Protein AF-A0A9E3EUB8-F1 (afdb_monomer)

Solvent-accessible surface area (backbone atoms only — not comparable to full-atom values): 15832 Å² total; per-residue (Å²): 117,53,32,30,42,31,35,37,37,32,53,72,58,95,61,56,31,70,63,42,50,52,46,50,53,59,29,35,39,35,36,17,42,40,43,95,92,35,71,81,76,40,46,79,25,32,57,18,35,43,70,40,72,73,38,60,94,38,67,87,52,45,65,48,52,72,89,73,24,20,27,41,60,36,67,48,76,46,76,60,82,99,40,73,44,45,43,69,39,52,36,30,37,33,46,22,61,41,50,82,64,88,91,63,81,33,64,97,37,77,72,31,36,35,31,39,33,48,33,27,42,74,87,36,63,42,77,49,59,50,70,40,73,53,28,54,54,51,73,40,89,67,80,83,72,45,44,51,65,60,67,71,70,48,75,69,34,46,77,46,72,40,60,58,64,71,55,60,68,53,88,80,60,36,50,67,61,74,46,76,84,72,55,80,52,62,65,69,50,46,52,53,22,51,29,44,50,33,55,72,40,96,82,54,43,46,68,94,76,43,74,86,70,48,75,66,55,21,37,51,52,25,33,60,30,56,62,29,50,80,66,58,57,76,76,74,68,88,57,60,66,64,50,41,72,35,80,72,60,24,70,40,70,68,35,41,51,49,40,53,49,44,53,50,48,45,50,51,56,51,52,52,43,51,52,52,10,57,56,46,18,63,60,65,65,105

Radius of gyration: 21.96 Å; Cα contacts (8 Å, |Δi|>4): 527; chains: 1; bounding box: 56×35×60 Å

Foldseek 3Di:
DWKKAKEKEAAPDDDFQVQLVLLQAQKKKWKFFADPVRNDPGHTFWMAHAEFDPPQVDVVDQFDDPVVHFKYFDWDWDDDDPDIGIGTDRMIIGITRGDQDPPGAAPPGNSFGQIFMFMAGPNFTPQDRDTQHRQDIDDDDDDDDRGNVVSVPDDHSYYDHTYGSVLRPDLLQQAFRQHPVLDATDPVSVQSSLLSVQCVDPPRDRPVPDDQDDLVRLLVSLLSHLPRCSRPPQDDQPDDPCQCPPPPSVVDPVSVVSNVVNVVSRVVSVVVSNVRSVSSSVNSND

pLDDT: mean 84.01, std 11.77, range [49.72, 98.44]

Secondary structure (DSSP, 8-state):
--EEEEEEEEESS---HHHHHHHHTTEEEEEEEEETTEEEEEEEEEEEESBPP--TT-TT--B--TTT--EEEEEEEEEETTEEEEEEEEEEEEEEEE-PPTT---SS-TT-EEEEEEEEETTEE-S--EEEEEE--EE-SSSPPSBHHHHHHSPPSEEEEEPPTTTT--TTS------TT-PPPPHHHHHHHHHHHHTTSTT---GGGSPPPPHHHHHHHHHHHHT-TTTSPPPPPSS-HHHHHSTTGGGSHHHHHHHHHHHHHHHHHHHHHHHHHHHHHHHHT-

Sequence (286 aa):
MPSLIILRLHPVKPVDAATFTSYLTGLSIEAFDLTLADSVSGVSIGTASGIANPHLGSPANNSVTIGSTSILQHYQNLVVGPSTKRFLQSAATAVIVANAPAGHPEYPSASSFDVRLRITRGGTTLVHDELEFNASVVNVAGPLSTDQRVYFAMPASAYVALPSAAVGLDPSLAHVDLPANGVAPPFADMVKAIDLVLAKDPGGTQLKSHPPLTAAESRQIAAEIVWNRALYPPPTPPRSLDEMYTTPASDADDVKRDRMQFEGELAGYQAVHTAEALRLAGFVYA

Structure (mmCIF, N/CA/C/O backbone):
data_AF-A0A9E3EUB8-F1
#
_entry.id   AF-A0A9E3EUB8-F1
#
loop_
_atom_site.group_PDB
_atom_site.id
_atom_site.type_symbol
_atom_site.label_atom_id
_atom_site.label_alt_id
_atom_site.label_comp_id
_atom_site.label_asym_id
_atom_site.label_entity_id
_atom_site.label_seq_id
_atom_site.pdbx_PDB_ins_code
_atom_site.Cartn_x
_atom_site.Cartn_y
_atom_site.Cartn_z
_atom_site.occupancy
_atom_site.B_iso_or_equiv
_atom_site.auth_seq_id
_atom_site.auth_comp_id
_atom_site.auth_asym_id
_atom_site.auth_atom_id
_atom_site.pdbx_PDB_model_num
ATOM 1 N N . MET A 1 1 ? -9.461 6.596 -25.895 1.00 66.69 1 MET A N 1
ATOM 2 C CA . MET A 1 1 ? -8.057 6.550 -25.430 1.00 66.69 1 MET A CA 1
ATOM 3 C C . MET A 1 1 ? -8.086 5.949 -24.041 1.00 66.69 1 MET A C 1
ATOM 5 O O . MET A 1 1 ? -8.952 6.378 -23.289 1.00 66.69 1 MET A O 1
ATOM 9 N N . PRO A 1 2 ? -7.266 4.938 -23.721 1.00 79.88 2 PRO A N 1
ATOM 10 C CA . PRO A 1 2 ? -7.240 4.389 -22.372 1.00 79.88 2 PRO A CA 1
ATOM 11 C C . PRO A 1 2 ? -6.648 5.407 -21.389 1.00 79.88 2 PRO A C 1
ATOM 13 O O . PRO A 1 2 ? -5.636 6.051 -21.689 1.00 79.88 2 PRO A O 1
ATOM 16 N N . SER A 1 3 ? -7.277 5.519 -20.223 1.00 87.62 3 SER A N 1
ATOM 17 C CA . SER A 1 3 ? -6.747 6.240 -19.067 1.00 87.62 3 SER A CA 1
ATOM 18 C C . SER A 1 3 ? -6.075 5.232 -18.143 1.00 87.62 3 SER A C 1
ATOM 20 O O . SER A 1 3 ? -6.621 4.160 -17.887 1.00 87.62 3 SER A O 1
ATOM 22 N N . LEU A 1 4 ? -4.865 5.536 -17.686 1.00 90.38 4 LEU A N 1
ATOM 23 C CA . LEU A 1 4 ? -4.105 4.661 -16.801 1.00 90.38 4 LEU A CA 1
ATOM 24 C C . LEU A 1 4 ? -4.015 5.262 -15.405 1.00 90.38 4 LEU A C 1
ATOM 26 O O . LEU A 1 4 ? -3.605 6.414 -15.256 1.00 90.38 4 LEU A O 1
ATOM 30 N N . ILE A 1 5 ? -4.315 4.444 -14.401 1.00 90.12 5 ILE A N 1
ATOM 31 C CA . ILE A 1 5 ? -3.950 4.703 -13.010 1.00 90.12 5 ILE A CA 1
ATOM 32 C C . ILE A 1 5 ? -2.644 3.946 -12.751 1.00 90.12 5 ILE A C 1
ATOM 34 O O . ILE A 1 5 ? -2.570 2.722 -12.914 1.00 90.12 5 ILE A O 1
ATOM 38 N N . ILE A 1 6 ? -1.593 4.690 -12.405 1.00 92.00 6 ILE A N 1
ATOM 39 C CA . ILE A 1 6 ? -0.237 4.175 -12.205 1.00 92.00 6 ILE A CA 1
ATOM 40 C C . ILE A 1 6 ? 0.058 4.145 -10.710 1.00 92.00 6 ILE A C 1
ATOM 42 O O . ILE A 1 6 ? 0.369 5.172 -10.111 1.00 92.00 6 ILE A O 1
ATOM 46 N N . LEU A 1 7 ? -0.002 2.963 -10.104 1.00 92.69 7 LEU A N 1
ATOM 47 C CA . LEU A 1 7 ? 0.282 2.800 -8.679 1.00 92.69 7 LEU A CA 1
ATOM 48 C C . LEU A 1 7 ? 1.749 2.431 -8.474 1.00 92.69 7 LEU A C 1
ATOM 50 O O . LEU A 1 7 ? 2.254 1.492 -9.103 1.00 92.69 7 LEU A O 1
ATOM 54 N N . ARG A 1 8 ? 2.445 3.148 -7.590 1.00 94.31 8 ARG A N 1
ATOM 55 C CA . ARG A 1 8 ? 3.802 2.799 -7.153 1.00 94.31 8 ARG A CA 1
ATOM 56 C C . ARG A 1 8 ? 3.715 1.945 -5.902 1.00 94.31 8 ARG A C 1
ATOM 58 O O . ARG A 1 8 ? 3.341 2.430 -4.846 1.00 94.31 8 ARG A O 1
ATOM 65 N N . LEU A 1 9 ? 4.068 0.674 -6.037 1.00 94.31 9 LEU A N 1
ATOM 66 C CA . LEU A 1 9 ? 4.028 -0.282 -4.938 1.00 94.31 9 LEU A CA 1
ATOM 67 C C . LEU A 1 9 ? 5.398 -0.342 -4.270 1.00 94.31 9 LEU A C 1
ATOM 69 O O . LEU A 1 9 ? 6.412 -0.515 -4.955 1.00 94.31 9 LEU A O 1
ATOM 73 N N . HIS A 1 10 ? 5.427 -0.282 -2.948 1.00 91.94 10 HIS A N 1
ATOM 74 C CA . HIS A 1 10 ? 6.640 -0.470 -2.157 1.00 91.94 10 HIS A CA 1
ATOM 75 C C . HIS A 1 10 ? 6.325 -1.287 -0.903 1.00 91.94 10 HIS A C 1
ATOM 77 O O . HIS A 1 10 ? 5.175 -1.335 -0.475 1.00 91.94 10 HIS A O 1
ATOM 83 N N . PRO A 1 11 ? 7.299 -1.975 -0.295 1.00 87.06 11 PRO A N 1
ATOM 84 C CA . PRO A 1 11 ? 7.058 -2.625 0.982 1.00 87.06 11 PRO A CA 1
ATOM 85 C C . PRO A 1 11 ? 6.917 -1.568 2.091 1.00 87.06 11 PRO A C 1
ATOM 87 O O . PRO A 1 11 ? 7.539 -0.507 2.025 1.00 87.06 11 PRO A O 1
ATOM 90 N N . VAL A 1 12 ? 6.145 -1.873 3.139 1.00 76.56 12 VAL A N 1
ATOM 91 C CA . VAL A 1 12 ? 6.046 -1.021 4.349 1.00 76.56 12 VAL A CA 1
ATOM 92 C C . VAL A 1 12 ? 7.415 -0.836 5.022 1.00 76.56 12 VAL A C 1
ATOM 94 O O . VAL A 1 12 ? 7.677 0.183 5.652 1.00 76.56 12 VAL A O 1
ATOM 97 N N . LYS A 1 13 ? 8.313 -1.817 4.871 1.00 73.81 13 LYS A N 1
ATOM 98 C CA . LYS A 1 13 ? 9.700 -1.756 5.344 1.00 73.81 13 LYS A CA 1
ATOM 99 C C . LYS A 1 13 ? 10.674 -2.214 4.265 1.00 73.81 13 LYS A C 1
ATOM 101 O O . LYS A 1 13 ? 10.313 -3.099 3.490 1.00 73.81 13 LYS A O 1
ATOM 106 N N . PRO A 1 14 ? 11.913 -1.692 4.236 1.00 83.38 14 PRO A N 1
ATOM 107 C CA . PRO A 1 14 ? 12.935 -2.183 3.322 1.00 83.38 14 PRO A CA 1
ATOM 108 C C . PRO A 1 14 ? 13.107 -3.702 3.433 1.00 83.38 14 PRO A C 1
ATOM 110 O O . PRO A 1 14 ? 13.292 -4.245 4.520 1.00 83.38 14 PRO A O 1
ATOM 113 N N . VAL A 1 15 ? 13.051 -4.379 2.291 1.00 86.12 15 VAL A N 1
ATOM 114 C CA . VAL A 1 15 ? 13.321 -5.815 2.142 1.00 86.12 15 VAL A CA 1
ATOM 115 C C . VAL A 1 15 ? 14.153 -6.031 0.888 1.00 86.12 15 VAL A C 1
ATOM 117 O O . VAL A 1 15 ? 14.238 -5.140 0.039 1.00 86.12 15 VAL A O 1
ATOM 120 N N . ASP A 1 16 ? 14.757 -7.205 0.734 1.00 94.00 16 ASP A N 1
ATOM 121 C CA . ASP A 1 16 ? 15.381 -7.578 -0.532 1.00 94.00 16 ASP A CA 1
ATOM 122 C C . ASP A 1 16 ? 14.330 -7.821 -1.634 1.00 94.00 16 ASP A C 1
ATOM 124 O O . ASP A 1 16 ? 13.141 -8.043 -1.379 1.00 94.00 16 ASP A O 1
ATOM 128 N N . ALA A 1 17 ? 14.778 -7.785 -2.888 1.00 95.88 17 ALA A N 1
ATOM 129 C CA . ALA A 1 17 ? 13.878 -7.844 -4.033 1.00 95.88 17 ALA A CA 1
ATOM 130 C C . ALA A 1 17 ? 13.179 -9.205 -4.203 1.00 95.88 17 ALA A C 1
ATOM 132 O O . ALA A 1 17 ? 12.067 -9.254 -4.737 1.00 95.88 17 ALA A O 1
ATOM 133 N N . ALA A 1 18 ? 13.791 -10.307 -3.756 1.00 94.62 18 ALA A N 1
ATOM 134 C CA . ALA A 1 18 ? 13.171 -11.629 -3.823 1.00 94.62 18 ALA A CA 1
ATOM 135 C C . ALA A 1 18 ? 12.038 -11.735 -2.794 1.00 94.62 18 ALA A C 1
ATOM 137 O O . ALA A 1 18 ? 10.930 -12.152 -3.136 1.00 94.62 18 ALA A O 1
ATOM 138 N N . THR A 1 19 ? 12.270 -11.244 -1.576 1.00 92.25 19 THR A N 1
ATOM 139 C CA . THR A 1 19 ? 11.231 -11.095 -0.555 1.00 92.25 19 THR A CA 1
ATOM 140 C C . THR A 1 19 ? 10.092 -10.215 -1.065 1.00 92.25 19 THR A C 1
ATOM 142 O O . THR A 1 19 ? 8.934 -10.623 -0.986 1.00 92.25 19 THR A O 1
ATOM 145 N N . PHE A 1 20 ? 10.378 -9.067 -1.690 1.00 94.94 20 PHE A N 1
ATOM 146 C CA . PHE A 1 20 ? 9.321 -8.224 -2.259 1.00 94.94 20 PHE A CA 1
ATOM 147 C C . PHE A 1 20 ? 8.540 -8.910 -3.392 1.00 94.94 20 PHE A C 1
ATOM 149 O O . PHE A 1 20 ? 7.326 -8.747 -3.487 1.00 94.94 20 PHE A O 1
ATOM 156 N N . THR A 1 21 ? 9.188 -9.756 -4.200 1.00 95.69 21 THR A N 1
ATOM 157 C CA . THR A 1 21 ? 8.500 -10.564 -5.229 1.00 95.69 21 THR A CA 1
ATOM 158 C C . THR A 1 21 ? 7.386 -11.420 -4.607 1.00 95.69 21 THR A C 1
ATOM 160 O O . THR A 1 21 ? 6.298 -11.549 -5.175 1.00 95.69 21 THR A O 1
ATOM 163 N N . SER A 1 22 ? 7.609 -11.958 -3.400 1.00 91.19 22 SER A N 1
ATOM 164 C CA . SER A 1 22 ? 6.581 -12.720 -2.676 1.00 91.19 22 SER A CA 1
ATOM 165 C C . SER A 1 22 ? 5.376 -11.862 -2.269 1.00 91.19 22 SER A C 1
ATOM 167 O O . SER A 1 22 ? 4.260 -12.370 -2.210 1.00 91.19 22 SER A O 1
ATOM 169 N N . TYR A 1 23 ? 5.556 -10.552 -2.064 1.00 89.62 23 TYR A N 1
ATOM 170 C CA . TYR A 1 23 ? 4.469 -9.635 -1.694 1.00 89.62 23 TYR A CA 1
ATOM 171 C C . TYR A 1 23 ? 3.555 -9.349 -2.887 1.00 89.62 23 TYR A C 1
ATOM 173 O O . TYR A 1 23 ? 2.361 -9.104 -2.706 1.00 89.62 23 TYR A O 1
ATOM 181 N N . LEU A 1 24 ? 4.120 -9.389 -4.097 1.00 93.75 24 LEU A N 1
ATOM 182 C CA . LEU A 1 24 ? 3.410 -9.201 -5.361 1.00 93.75 24 LEU A CA 1
ATOM 183 C C . LEU A 1 24 ? 2.716 -10.487 -5.836 1.00 93.75 24 LEU A C 1
ATOM 185 O O . LEU A 1 24 ? 1.841 -10.445 -6.701 1.00 93.75 24 LEU A O 1
ATOM 189 N N . THR A 1 25 ? 3.119 -11.649 -5.316 1.00 91.81 25 THR A N 1
ATOM 190 C CA . THR A 1 25 ? 2.616 -12.943 -5.790 1.00 91.81 25 THR A CA 1
ATOM 191 C C . THR A 1 25 ? 1.163 -13.126 -5.374 1.00 91.81 25 THR A C 1
ATOM 193 O O . THR A 1 25 ? 0.827 -13.056 -4.195 1.00 91.81 25 THR A O 1
ATOM 196 N N . GLY A 1 26 ? 0.290 -13.346 -6.360 1.00 89.31 26 GLY A N 1
ATOM 197 C CA . GLY A 1 26 ? -1.154 -13.447 -6.137 1.00 89.31 26 GLY A CA 1
ATOM 198 C C . GLY A 1 26 ? -1.824 -12.123 -5.761 1.00 89.31 26 GLY A C 1
ATOM 199 O O . GLY A 1 26 ? -2.979 -12.157 -5.343 1.00 89.31 26 GLY A O 1
ATOM 200 N N . LEU A 1 27 ? -1.115 -10.992 -5.882 1.00 91.81 27 LEU A N 1
ATOM 201 C CA . LEU A 1 27 ? -1.653 -9.656 -5.647 1.00 91.81 27 LEU A CA 1
ATOM 202 C C . LEU A 1 27 ? -2.638 -9.274 -6.764 1.00 91.81 27 LEU A C 1
ATOM 204 O O . LEU A 1 27 ? -2.355 -9.467 -7.952 1.00 91.81 27 LEU A O 1
ATOM 208 N N . SER A 1 28 ? -3.770 -8.703 -6.372 1.00 92.50 28 SER A N 1
ATOM 209 C CA . SER A 1 28 ? -4.752 -8.077 -7.251 1.00 92.50 28 SER A CA 1
ATOM 210 C C . SER A 1 28 ? -5.205 -6.763 -6.628 1.00 92.50 28 SER A C 1
ATOM 212 O O . SER A 1 28 ? -5.557 -6.730 -5.450 1.00 92.50 28 SER A O 1
ATOM 214 N N . ILE A 1 29 ? -5.182 -5.694 -7.417 1.00 92.12 29 ILE A N 1
ATOM 215 C CA . ILE A 1 29 ? -5.569 -4.347 -7.001 1.00 92.12 29 ILE A CA 1
ATOM 216 C C . ILE A 1 29 ? -6.707 -3.896 -7.901 1.00 92.12 29 ILE A C 1
ATOM 218 O O . ILE A 1 29 ? -6.517 -3.731 -9.105 1.00 92.12 29 ILE A O 1
ATOM 222 N N . GLU A 1 30 ? -7.886 -3.716 -7.328 1.00 91.31 30 GLU A N 1
ATOM 223 C CA . GLU A 1 30 ? -9.068 -3.229 -8.027 1.00 91.31 30 GLU A CA 1
ATOM 224 C C . GLU A 1 30 ? -9.315 -1.767 -7.658 1.00 91.31 30 GLU A C 1
ATOM 226 O O . GLU A 1 30 ? -9.313 -1.419 -6.480 1.00 91.31 30 GLU A O 1
ATOM 231 N N . ALA A 1 31 ? -9.504 -0.912 -8.660 1.00 88.81 31 ALA A N 1
ATOM 232 C CA . ALA A 1 31 ? -9.845 0.489 -8.469 1.00 88.81 31 ALA A CA 1
ATOM 233 C C . ALA A 1 31 ? -11.350 0.685 -8.651 1.00 88.81 31 ALA A C 1
ATOM 235 O O . ALA A 1 31 ? -11.927 0.216 -9.636 1.00 88.81 31 ALA A O 1
ATOM 236 N N . PHE A 1 32 ? -11.953 1.420 -7.724 1.00 86.19 32 PHE A N 1
ATOM 237 C CA . PHE A 1 32 ? -13.342 1.850 -7.766 1.00 86.19 32 PHE A CA 1
ATOM 238 C C . PHE A 1 32 ? -13.397 3.368 -7.869 1.00 86.19 32 PHE A C 1
ATOM 240 O O . PHE A 1 32 ? -12.722 4.050 -7.103 1.00 86.19 32 PHE A O 1
ATOM 247 N N . ASP A 1 33 ? -14.208 3.867 -8.791 1.00 83.44 33 ASP A N 1
ATOM 248 C CA . ASP A 1 33 ? -14.586 5.272 -8.887 1.00 83.44 33 ASP A CA 1
ATOM 249 C C . ASP A 1 33 ? -15.695 5.573 -7.882 1.00 83.44 33 ASP A C 1
ATOM 251 O O . ASP A 1 33 ? -16.722 4.883 -7.863 1.00 83.44 33 ASP A O 1
ATOM 255 N N . LEU A 1 34 ? -15.474 6.568 -7.031 1.00 77.44 34 LEU A N 1
ATOM 256 C CA . LEU A 1 34 ? -16.448 7.052 -6.064 1.00 77.44 34 LEU A CA 1
ATOM 257 C C . LEU A 1 34 ? -17.111 8.316 -6.598 1.00 77.44 34 LEU A C 1
ATOM 259 O O . LEU A 1 34 ? -16.501 9.122 -7.271 1.00 77.44 34 LEU A O 1
ATOM 263 N N . THR A 1 35 ? -18.373 8.537 -6.252 1.00 75.06 35 THR A N 1
ATOM 264 C CA . THR A 1 35 ? -19.015 9.838 -6.488 1.00 75.06 35 THR A CA 1
ATOM 265 C C . THR A 1 35 ? -19.702 10.295 -5.217 1.00 75.06 35 THR A C 1
ATOM 267 O O . THR A 1 35 ? -19.903 9.513 -4.288 1.00 75.06 35 THR A O 1
ATOM 270 N N . LEU A 1 36 ? -20.167 11.546 -5.173 1.00 70.75 36 LEU A N 1
ATOM 271 C CA . LEU A 1 36 ? -21.009 11.992 -4.059 1.00 70.75 36 LEU A CA 1
ATOM 272 C C . LEU A 1 36 ? -22.258 11.104 -3.879 1.00 70.75 36 LEU A C 1
ATOM 274 O O . LEU A 1 36 ? -22.708 10.900 -2.753 1.00 70.75 36 LEU A O 1
ATOM 278 N N . ALA A 1 37 ? -22.817 10.582 -4.975 1.00 71.75 37 ALA A N 1
ATOM 279 C CA . ALA A 1 37 ? -23.996 9.720 -4.949 1.00 71.75 37 ALA A CA 1
ATOM 280 C C . ALA A 1 37 ? -23.674 8.257 -4.581 1.00 71.75 37 ALA A C 1
ATOM 282 O O . ALA A 1 37 ? -24.559 7.551 -4.103 1.00 71.75 37 ALA A O 1
ATOM 283 N N . ASP A 1 38 ? -22.428 7.817 -4.777 1.00 71.12 38 ASP A N 1
ATOM 284 C CA . ASP A 1 38 ? -21.934 6.480 -4.436 1.00 71.12 38 ASP A CA 1
ATOM 285 C C . ASP A 1 38 ? -20.523 6.565 -3.835 1.00 71.12 38 ASP A C 1
ATOM 287 O O . ASP A 1 38 ? -19.512 6.303 -4.486 1.00 71.12 38 ASP A O 1
ATOM 291 N N . SER A 1 39 ? -20.468 6.986 -2.572 1.00 67.81 39 SER A N 1
ATOM 292 C CA . SER A 1 39 ? -19.227 7.240 -1.828 1.00 67.81 39 SER A CA 1
ATOM 293 C C . SER A 1 39 ? -18.774 6.059 -0.962 1.00 67.81 39 SER A C 1
ATOM 295 O O . SER A 1 39 ? -17.776 6.151 -0.241 1.00 67.81 39 SER A O 1
ATOM 297 N N . VAL A 1 40 ? -19.520 4.948 -0.999 1.00 65.81 40 VAL A N 1
ATOM 298 C CA . VAL A 1 40 ? -19.288 3.769 -0.148 1.00 65.81 40 VAL A CA 1
ATOM 299 C C . VAL A 1 40 ? -18.848 2.565 -0.970 1.00 65.81 40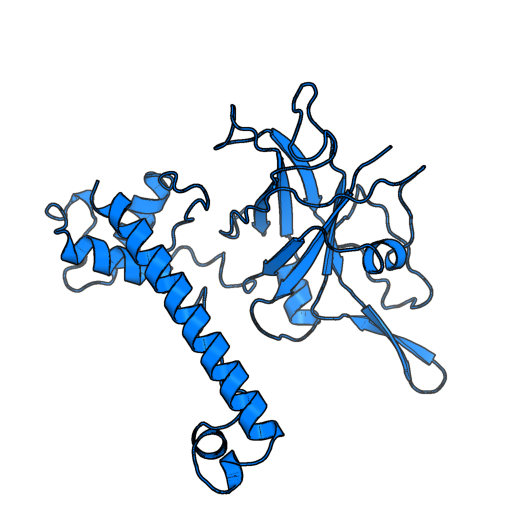 VAL A C 1
ATOM 301 O O . VAL A 1 40 ? -17.880 1.895 -0.609 1.00 65.81 40 VAL A O 1
ATOM 304 N N . SER A 1 41 ? -19.551 2.265 -2.064 1.00 72.56 41 SER A N 1
ATOM 305 C CA . SER A 1 41 ? -19.232 1.102 -2.895 1.00 72.56 41 SER A CA 1
ATOM 306 C C . SER A 1 41 ? -18.360 1.514 -4.070 1.00 72.56 41 SER A C 1
ATOM 308 O O . SER A 1 41 ? -17.296 0.923 -4.283 1.00 72.56 41 SER A O 1
ATOM 310 N N . GLY A 1 42 ? -18.792 2.550 -4.781 1.00 77.81 42 GLY A N 1
ATOM 311 C CA . GLY A 1 42 ? -18.200 2.958 -6.040 1.00 77.81 42 GLY A CA 1
ATOM 312 C C . GLY A 1 42 ? -18.411 1.939 -7.153 1.00 77.81 42 GLY A C 1
ATOM 313 O O . GLY A 1 42 ? -18.906 0.823 -6.958 1.00 77.81 42 GLY A O 1
ATOM 314 N N . VAL A 1 43 ? -17.961 2.315 -8.344 1.00 84.31 43 VAL A N 1
ATOM 315 C CA . VAL A 1 43 ? -18.024 1.480 -9.544 1.00 84.31 43 VAL A CA 1
ATOM 316 C C . VAL A 1 43 ? -16.622 1.016 -9.904 1.00 84.31 43 VAL A C 1
ATOM 318 O O . VAL A 1 43 ? -15.713 1.828 -10.018 1.00 84.31 43 VAL A O 1
ATOM 321 N N . SER A 1 44 ? -16.433 -0.291 -10.099 1.00 88.94 44 SER A N 1
ATOM 322 C CA . SER A 1 44 ? -15.140 -0.831 -10.535 1.00 88.94 44 SER A CA 1
ATOM 323 C C . SER A 1 44 ? -14.765 -0.254 -11.899 1.00 88.94 44 SER A C 1
ATOM 325 O O . SER A 1 44 ? -15.519 -0.381 -12.867 1.00 88.94 44 SER A O 1
ATOM 327 N N . ILE A 1 45 ? -13.601 0.385 -11.969 1.00 88.69 45 ILE A N 1
ATOM 328 C CA . ILE A 1 45 ? -13.082 1.020 -13.186 1.00 88.69 45 ILE A CA 1
ATOM 329 C C . ILE A 1 45 ? -11.910 0.257 -13.785 1.00 88.69 45 ILE A C 1
ATOM 331 O O . ILE A 1 45 ? -11.573 0.466 -14.949 1.00 88.69 45 ILE A O 1
ATOM 335 N N . GLY A 1 46 ? -11.306 -0.664 -13.040 1.00 91.50 46 GLY A N 1
ATOM 336 C CA . GLY A 1 46 ? -10.270 -1.532 -13.571 1.00 91.50 46 GLY A CA 1
ATOM 337 C C . GLY A 1 46 ? -9.536 -2.310 -12.494 1.00 91.50 46 GLY A C 1
ATOM 338 O O . GLY A 1 46 ? -9.647 -2.045 -11.299 1.00 91.50 46 GLY A O 1
ATOM 339 N N . THR A 1 47 ? -8.734 -3.271 -12.940 1.00 94.62 47 THR A N 1
ATOM 340 C CA . THR A 1 47 ? -7.960 -4.138 -12.054 1.00 94.62 47 THR A CA 1
ATOM 341 C C . THR A 1 47 ? -6.540 -4.293 -12.577 1.00 94.62 47 THR A C 1
ATOM 343 O O . THR A 1 47 ? -6.317 -4.421 -13.784 1.00 94.62 47 THR A O 1
ATOM 346 N N . ALA A 1 48 ? -5.572 -4.315 -11.664 1.00 95.50 48 ALA A N 1
ATOM 347 C CA . ALA A 1 48 ? -4.217 -4.754 -11.930 1.00 95.50 48 ALA A CA 1
ATOM 348 C C . ALA A 1 48 ? -3.929 -6.073 -11.215 1.00 95.50 48 ALA A C 1
ATOM 350 O O . ALA A 1 48 ? -4.112 -6.192 -10.007 1.00 95.50 48 ALA A O 1
ATOM 351 N N . SER A 1 49 ? -3.451 -7.063 -11.961 1.00 95.62 49 SER A N 1
ATOM 352 C CA . SER A 1 49 ? -3.154 -8.393 -11.433 1.00 95.62 49 SER A CA 1
ATOM 353 C C . SER A 1 49 ? -2.080 -9.080 -12.265 1.00 95.62 49 SER A C 1
ATOM 355 O O . SER A 1 49 ? -1.878 -8.746 -13.435 1.00 95.62 49 SER A O 1
ATOM 357 N N . GLY A 1 50 ? -1.430 -10.078 -11.670 1.00 95.25 50 GLY A N 1
ATOM 358 C CA . GLY A 1 50 ? -0.421 -10.890 -12.343 1.00 95.25 50 GLY A CA 1
ATOM 359 C C . GLY A 1 50 ? 0.915 -10.162 -12.493 1.00 95.25 50 GLY A C 1
ATOM 360 O O . GLY A 1 50 ? 0.992 -9.045 -13.011 1.00 95.25 50 GLY A O 1
ATOM 361 N N . ILE A 1 51 ? 1.987 -10.820 -12.052 1.00 96.56 51 ILE A N 1
ATOM 362 C CA . ILE A 1 51 ? 3.342 -10.278 -12.148 1.00 96.56 51 ILE A CA 1
ATOM 363 C C . ILE A 1 51 ? 3.863 -10.475 -13.575 1.00 96.56 51 ILE A C 1
ATOM 365 O O . ILE A 1 51 ? 3.908 -11.597 -14.080 1.00 96.56 51 ILE A O 1
ATOM 369 N N . ALA A 1 52 ? 4.284 -9.390 -14.218 1.00 97.50 52 ALA A N 1
ATOM 370 C CA . ALA A 1 52 ? 4.951 -9.433 -15.510 1.00 97.50 52 ALA A CA 1
ATOM 371 C C . ALA A 1 52 ? 6.332 -10.094 -15.388 1.00 97.50 52 ALA A C 1
ATOM 373 O O . ALA A 1 52 ? 7.054 -9.876 -14.416 1.00 97.50 52 ALA A O 1
ATOM 374 N N . ASN A 1 53 ? 6.738 -10.868 -16.398 1.00 96.88 53 ASN A N 1
ATOM 375 C CA . ASN A 1 53 ? 8.071 -11.467 -16.411 1.00 96.88 53 ASN A CA 1
ATOM 376 C C . ASN A 1 53 ? 9.140 -10.354 -16.469 1.00 96.88 53 ASN A C 1
ATOM 378 O O . ASN A 1 53 ? 9.163 -9.594 -17.439 1.00 96.88 53 ASN A O 1
ATOM 382 N N . PRO A 1 54 ? 10.055 -10.255 -15.490 1.00 95.75 54 PRO A N 1
ATOM 383 C CA . PRO A 1 54 ? 11.108 -9.241 -15.494 1.00 95.75 54 PRO A CA 1
ATOM 384 C C . PRO A 1 54 ? 12.259 -9.570 -16.456 1.00 95.75 54 PRO A C 1
ATOM 386 O O . PRO A 1 54 ? 13.224 -8.815 -16.526 1.00 95.75 54 PRO A O 1
ATOM 389 N N . HIS A 1 55 ? 12.203 -10.693 -17.179 1.00 96.75 55 HIS A N 1
ATOM 390 C CA . HIS A 1 55 ? 13.177 -11.147 -18.180 1.00 96.75 55 HIS A CA 1
ATOM 391 C C . HIS A 1 55 ? 14.628 -11.169 -17.674 1.00 96.75 55 HIS A C 1
ATOM 393 O O . HIS A 1 55 ? 15.542 -10.717 -18.362 1.00 96.75 55 HIS A O 1
ATOM 399 N N . LEU A 1 56 ? 14.872 -11.714 -16.474 1.00 94.81 56 LEU A N 1
ATOM 400 C CA . LEU A 1 56 ? 16.207 -11.708 -15.841 1.00 94.81 56 LEU A CA 1
ATOM 401 C C . LEU A 1 56 ? 17.310 -12.330 -16.714 1.00 94.81 56 LEU A C 1
ATOM 403 O O . LEU A 1 56 ? 18.446 -11.863 -16.692 1.00 94.81 56 LEU A O 1
ATOM 407 N N . GLY A 1 57 ? 16.969 -13.350 -17.510 1.00 93.12 57 GLY A N 1
ATOM 408 C CA . GLY A 1 57 ? 17.892 -14.009 -18.441 1.00 93.12 57 GLY A CA 1
ATOM 409 C C . GLY A 1 57 ? 18.155 -13.240 -19.742 1.00 93.12 57 GLY A C 1
ATOM 410 O O . GLY A 1 57 ? 19.048 -13.614 -20.495 1.00 93.12 57 GLY A O 1
ATOM 411 N N . SER A 1 58 ? 17.404 -12.171 -20.022 1.00 95.00 58 SER A N 1
ATOM 412 C CA . SER A 1 58 ? 17.584 -11.333 -21.210 1.00 95.00 58 SER A CA 1
ATOM 413 C C . SER A 1 58 ? 17.421 -9.852 -20.851 1.00 95.00 58 SER A C 1
ATOM 415 O O . SER A 1 58 ? 16.361 -9.269 -21.075 1.00 95.00 58 SER A O 1
ATOM 417 N N . PRO A 1 59 ? 18.471 -9.195 -20.320 1.00 93.25 59 PRO A N 1
ATOM 418 C CA . PRO A 1 59 ? 18.404 -7.796 -19.882 1.00 93.25 59 PRO A CA 1
ATOM 419 C C . PRO A 1 59 ? 18.095 -6.766 -20.982 1.00 93.25 59 PRO A C 1
ATOM 421 O O . PRO A 1 59 ? 17.863 -5.598 -20.663 1.00 93.25 59 PRO A O 1
ATOM 424 N N . ALA A 1 60 ? 18.093 -7.169 -22.256 1.00 93.19 60 ALA A N 1
ATOM 425 C CA . ALA A 1 60 ? 17.631 -6.355 -23.381 1.00 93.19 60 ALA A CA 1
ATOM 426 C C . ALA A 1 60 ? 16.112 -6.473 -23.623 1.00 93.19 60 ALA A C 1
ATOM 428 O O . ALA A 1 60 ? 15.515 -5.577 -24.216 1.00 93.19 60 ALA A O 1
ATOM 429 N N . ASN A 1 61 ? 15.476 -7.548 -23.151 1.00 97.06 61 ASN A N 1
ATOM 430 C CA . ASN A 1 61 ? 14.047 -7.777 -23.297 1.00 97.06 61 ASN A CA 1
ATOM 431 C C . ASN A 1 61 ? 13.272 -7.038 -22.195 1.00 97.06 61 ASN A C 1
ATOM 433 O O . ASN A 1 61 ? 13.441 -7.299 -21.006 1.00 97.06 61 ASN A O 1
ATOM 437 N N . ASN A 1 62 ? 12.410 -6.107 -22.593 1.00 97.12 62 ASN A N 1
ATOM 438 C CA . ASN A 1 62 ? 11.525 -5.362 -21.693 1.00 97.12 62 ASN A CA 1
ATOM 439 C C . ASN A 1 62 ? 10.054 -5.605 -22.040 1.00 97.12 62 ASN A C 1
ATOM 441 O O . ASN A 1 62 ? 9.213 -4.767 -21.742 1.00 97.12 62 ASN A O 1
ATOM 445 N N . SER A 1 63 ? 9.745 -6.702 -22.734 1.00 97.44 63 SER A N 1
ATOM 446 C CA . SER A 1 63 ? 8.396 -6.943 -23.238 1.00 97.44 63 SER A CA 1
ATOM 447 C C . SER A 1 63 ? 7.386 -7.148 -22.107 1.00 97.44 63 SER A C 1
ATOM 449 O O . SER A 1 63 ? 7.689 -7.771 -21.084 1.00 97.44 63 SER A O 1
ATOM 451 N N . VAL A 1 64 ? 6.177 -6.630 -22.300 1.00 97.50 64 VAL A N 1
ATOM 452 C CA . VAL A 1 64 ? 5.007 -6.865 -21.450 1.00 97.50 64 VAL A CA 1
ATOM 453 C C . VAL A 1 64 ? 3.725 -6.749 -22.267 1.00 97.50 64 VAL A C 1
ATOM 455 O O . VAL A 1 64 ? 3.687 -6.078 -23.298 1.00 97.50 64 VAL A O 1
ATOM 458 N N . THR A 1 65 ? 2.664 -7.389 -21.787 1.00 96.12 65 THR A N 1
ATOM 459 C CA . THR A 1 65 ? 1.309 -7.255 -22.322 1.00 96.12 65 THR A CA 1
ATOM 460 C C . THR A 1 65 ? 0.376 -6.867 -21.183 1.00 96.12 65 THR A C 1
ATOM 462 O O . THR A 1 65 ? -0.080 -7.716 -20.413 1.00 96.12 65 THR A O 1
ATOM 465 N N . ILE A 1 66 ? 0.123 -5.563 -21.059 1.00 93.75 66 ILE A N 1
ATOM 466 C CA . ILE A 1 66 ? -0.859 -5.037 -20.106 1.00 93.75 66 ILE A CA 1
ATOM 467 C C . ILE A 1 66 ? -2.244 -5.560 -20.506 1.00 93.75 66 ILE A C 1
ATOM 469 O O . ILE A 1 66 ? -2.619 -5.490 -21.674 1.00 93.75 66 ILE A O 1
ATOM 473 N N . GLY A 1 67 ? -2.961 -6.137 -19.540 1.00 82.50 67 GLY A N 1
ATOM 474 C CA . GLY A 1 67 ? -4.185 -6.923 -19.750 1.00 82.50 67 GLY A CA 1
ATOM 475 C C . GLY A 1 67 ? -4.003 -8.413 -19.435 1.00 82.50 67 GLY A C 1
ATOM 476 O O . GLY A 1 67 ? -4.941 -9.041 -18.959 1.00 82.50 67 GLY A O 1
ATOM 477 N N . SER A 1 68 ? -2.789 -8.955 -19.607 1.00 89.56 68 SER A N 1
ATOM 478 C CA . SER A 1 68 ? -2.434 -10.309 -19.140 1.00 89.56 68 SER A CA 1
ATOM 479 C C . SER A 1 68 ? -1.714 -10.270 -17.793 1.00 89.56 68 SER A C 1
ATOM 481 O O . SER A 1 68 ? -2.012 -11.044 -16.890 1.00 89.56 68 SER A O 1
ATOM 483 N N . THR A 1 69 ? -0.752 -9.357 -17.665 1.00 94.31 69 THR A N 1
ATOM 484 C CA . THR A 1 69 ? -0.013 -9.087 -16.428 1.00 94.31 69 THR A CA 1
ATOM 485 C C . THR A 1 69 ? 0.193 -7.590 -16.324 1.00 94.31 69 THR A C 1
ATOM 487 O O . THR A 1 69 ? 0.730 -6.983 -17.255 1.00 94.31 69 THR A O 1
ATOM 490 N N . SER A 1 70 ? -0.218 -6.989 -15.219 1.00 97.12 70 SER A N 1
ATOM 491 C CA . SER A 1 70 ? -0.166 -5.536 -15.047 1.00 97.12 70 SER A CA 1
ATOM 492 C C . SER A 1 70 ? 0.498 -5.091 -13.749 1.00 97.12 70 SER A C 1
ATOM 494 O O . SER A 1 70 ? 0.496 -3.902 -13.441 1.00 97.12 70 SER A O 1
ATOM 496 N N . ILE A 1 71 ? 1.138 -6.016 -13.032 1.00 98.19 71 ILE A N 1
ATOM 497 C CA . ILE A 1 71 ? 2.035 -5.713 -11.916 1.00 98.19 71 ILE A CA 1
ATOM 498 C C . ILE A 1 71 ? 3.473 -5.932 -12.388 1.00 98.19 71 ILE A C 1
ATOM 500 O O . ILE A 1 71 ? 3.875 -7.042 -12.724 1.00 98.19 71 ILE A O 1
ATOM 504 N N . LEU A 1 72 ? 4.258 -4.863 -12.439 1.00 98.44 72 LEU A N 1
ATOM 505 C CA . LEU A 1 72 ? 5.605 -4.848 -12.996 1.00 98.44 72 LEU A CA 1
ATOM 506 C C . LEU A 1 72 ? 6.615 -4.542 -11.895 1.00 98.44 72 LEU A C 1
ATOM 508 O O . LEU A 1 72 ? 6.741 -3.391 -11.468 1.00 98.44 72 LEU A O 1
ATOM 512 N N . GLN A 1 73 ? 7.347 -5.555 -11.436 1.00 98.38 73 GLN A N 1
ATOM 513 C CA . GLN A 1 73 ? 8.431 -5.323 -10.489 1.00 98.38 73 GLN A CA 1
ATOM 514 C C . GLN A 1 73 ? 9.573 -4.571 -11.169 1.00 98.38 73 GLN A C 1
ATOM 516 O O . GLN A 1 73 ? 10.009 -4.921 -12.268 1.00 98.38 73 GLN A O 1
ATOM 521 N N . HIS A 1 74 ? 10.048 -3.518 -10.511 1.00 98.31 74 HIS A N 1
ATOM 522 C CA . HIS A 1 74 ? 11.134 -2.699 -11.022 1.00 98.31 74 HIS A CA 1
ATOM 523 C C . HIS A 1 74 ? 12.431 -3.496 -11.076 1.00 98.31 74 HIS A C 1
ATOM 525 O O . HIS A 1 74 ? 12.676 -4.414 -10.289 1.00 98.31 74 HIS A O 1
ATOM 531 N N . TYR A 1 75 ? 13.292 -3.109 -12.007 1.00 97.81 75 TYR A N 1
ATOM 532 C CA . TYR A 1 75 ? 14.613 -3.688 -12.155 1.00 97.81 75 TYR A CA 1
ATOM 533 C C . TYR A 1 75 ? 15.621 -2.644 -12.612 1.00 97.81 75 TYR A C 1
ATOM 535 O O . TYR A 1 75 ? 15.281 -1.661 -13.269 1.00 97.81 75 TYR A O 1
ATOM 543 N N . GLN A 1 76 ? 16.885 -2.921 -12.321 1.00 95.50 76 GLN A N 1
ATOM 544 C CA . GLN A 1 76 ? 18.022 -2.184 -12.846 1.00 95.50 76 GLN A CA 1
ATOM 545 C C . GLN A 1 76 ? 18.947 -3.126 -13.609 1.00 95.50 76 GLN A C 1
ATOM 547 O O . GLN A 1 76 ? 19.135 -4.284 -13.233 1.00 95.50 76 GLN A O 1
ATOM 552 N N . ASN A 1 77 ? 19.552 -2.619 -14.676 1.00 95.06 77 ASN A N 1
ATOM 553 C CA . ASN A 1 77 ? 20.588 -3.329 -15.406 1.00 95.06 77 ASN A CA 1
ATOM 554 C C . ASN A 1 77 ? 21.952 -2.789 -14.969 1.00 95.06 77 ASN A C 1
ATOM 556 O O . ASN A 1 77 ? 22.192 -1.58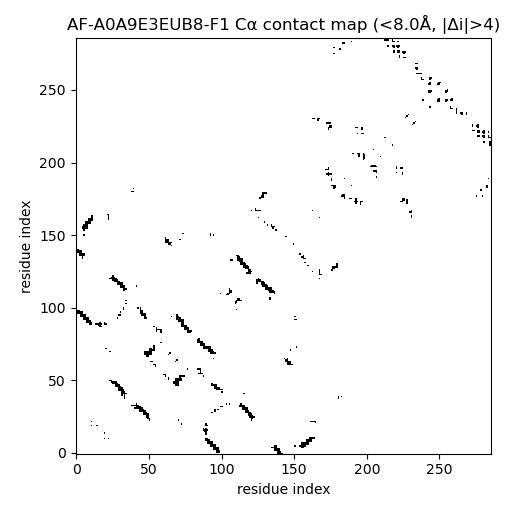9 -15.069 1.00 95.06 77 ASN A O 1
ATOM 560 N N . LEU A 1 78 ? 22.850 -3.666 -14.528 1.00 93.62 78 LEU A N 1
ATOM 561 C CA . LEU A 1 78 ? 24.229 -3.316 -14.191 1.00 93.62 78 LEU A CA 1
ATOM 562 C C . LEU A 1 78 ? 25.198 -4.092 -15.077 1.00 93.62 78 LEU A C 1
ATOM 564 O O . LEU A 1 78 ? 24.964 -5.257 -15.409 1.00 93.62 78 LEU A O 1
ATOM 568 N N . VAL A 1 79 ? 26.304 -3.453 -15.445 1.00 93.88 79 VAL A N 1
ATOM 569 C CA . VAL A 1 79 ? 27.415 -4.118 -16.132 1.00 93.88 79 VAL A CA 1
ATOM 570 C C . VAL A 1 79 ? 28.275 -4.809 -15.077 1.00 93.88 79 VAL A C 1
ATOM 572 O O . VAL A 1 79 ? 28.790 -4.162 -14.170 1.00 93.88 79 VAL A O 1
ATOM 575 N N . VAL A 1 80 ? 28.412 -6.129 -15.181 1.00 89.81 80 VAL A N 1
ATOM 576 C CA . VAL A 1 80 ? 29.225 -6.960 -14.286 1.00 89.81 80 VAL A CA 1
ATOM 577 C C . VAL A 1 80 ? 30.223 -7.728 -15.149 1.00 89.81 80 VAL A C 1
ATOM 579 O O . VAL A 1 80 ? 29.888 -8.746 -15.758 1.00 89.81 80 VAL A O 1
ATOM 582 N N . GLY A 1 81 ? 31.451 -7.211 -15.235 1.00 88.88 81 GLY A N 1
ATOM 583 C CA . GLY A 1 81 ? 32.451 -7.704 -16.186 1.00 88.88 81 GLY A CA 1
ATOM 584 C C . GLY A 1 81 ? 32.018 -7.436 -17.639 1.00 88.88 81 GLY A C 1
ATOM 585 O O . GLY A 1 81 ? 31.559 -6.332 -17.925 1.00 88.88 81 GLY A O 1
ATOM 586 N N . PRO A 1 82 ? 32.126 -8.410 -18.565 1.00 90.44 82 PRO A N 1
ATOM 587 C CA . PRO A 1 82 ? 31.741 -8.221 -19.968 1.00 90.44 82 PRO A CA 1
ATOM 588 C C . PRO A 1 82 ? 30.227 -8.349 -20.218 1.00 90.44 82 PRO A C 1
ATOM 590 O O . PRO A 1 82 ? 29.791 -8.320 -21.366 1.00 90.44 82 PRO A O 1
ATOM 593 N N . SER A 1 83 ? 29.411 -8.557 -19.179 1.00 90.69 83 SER A N 1
ATOM 594 C CA . SER A 1 83 ? 27.986 -8.866 -19.322 1.00 90.69 83 SER A CA 1
ATOM 595 C C . SER A 1 83 ? 27.109 -7.862 -18.587 1.00 90.69 83 SER A C 1
ATOM 597 O O . SER A 1 83 ? 27.410 -7.449 -17.470 1.00 90.69 83 SER A O 1
ATOM 599 N N . THR A 1 84 ? 25.967 -7.520 -19.179 1.00 95.19 84 THR A N 1
ATOM 600 C CA . THR A 1 84 ? 24.886 -6.831 -18.469 1.00 95.19 84 THR A CA 1
ATOM 601 C C . THR A 1 84 ? 24.045 -7.858 -17.723 1.00 95.19 84 THR A C 1
ATOM 603 O O . THR A 1 84 ? 23.642 -8.864 -18.303 1.00 95.19 84 THR A O 1
ATOM 606 N N . LYS A 1 85 ? 23.763 -7.605 -16.445 1.00 95.00 85 LYS A N 1
ATOM 607 C CA . LYS A 1 85 ? 22.849 -8.398 -15.617 1.00 95.00 85 LYS A CA 1
ATOM 608 C C . LYS A 1 85 ? 21.703 -7.525 -15.128 1.00 95.00 85 LYS A C 1
ATOM 610 O O . LYS A 1 85 ? 21.896 -6.340 -14.868 1.00 95.00 85 LYS A O 1
ATOM 615 N N . ARG A 1 86 ? 20.520 -8.121 -14.998 1.00 96.44 86 ARG A N 1
ATOM 616 C CA . ARG A 1 86 ? 19.322 -7.458 -14.484 1.00 96.44 86 ARG A CA 1
ATOM 617 C C . ARG A 1 86 ? 19.076 -7.862 -13.035 1.00 96.44 86 ARG A C 1
ATOM 619 O O . ARG A 1 86 ? 19.062 -9.050 -12.726 1.00 96.44 86 ARG A O 1
ATOM 626 N N . PHE A 1 87 ? 18.856 -6.875 -12.177 1.00 95.81 87 PHE A N 1
ATOM 627 C CA . PHE A 1 87 ? 18.600 -7.041 -10.751 1.00 95.81 87 PHE A CA 1
ATOM 628 C C . PHE A 1 87 ? 17.246 -6.437 -10.406 1.00 95.81 87 PHE A C 1
ATOM 630 O O . PHE A 1 87 ? 17.011 -5.255 -10.663 1.00 95.81 87 PHE A O 1
ATOM 637 N N . LEU A 1 88 ? 16.367 -7.246 -9.820 1.00 98.00 88 LEU A N 1
ATOM 638 C CA . LEU A 1 88 ? 15.086 -6.771 -9.305 1.00 98.00 88 LEU A CA 1
ATOM 639 C C . LEU A 1 88 ? 15.291 -5.757 -8.181 1.00 98.00 88 LEU A C 1
ATOM 641 O O . LEU A 1 88 ? 16.307 -5.784 -7.487 1.00 98.00 88 LEU A O 1
ATOM 645 N N . GLN A 1 89 ? 14.308 -4.883 -8.015 1.00 97.69 89 GLN A N 1
ATOM 646 C CA . GLN A 1 89 ? 14.226 -3.903 -6.939 1.00 97.69 89 GLN A CA 1
ATOM 647 C C . GLN A 1 89 ? 13.007 -4.192 -6.059 1.00 97.69 89 GLN A C 1
ATOM 649 O O . GLN A 1 89 ? 12.045 -4.837 -6.488 1.00 97.69 89 GLN A O 1
ATOM 654 N N . SER A 1 90 ? 13.027 -3.684 -4.830 1.00 96.69 90 SER A N 1
ATOM 655 C CA . SER A 1 90 ? 11.903 -3.773 -3.886 1.00 96.69 90 SER A CA 1
ATOM 656 C C . SER A 1 90 ? 10.898 -2.641 -4.106 1.00 96.69 90 SER A C 1
ATOM 658 O O . SER A 1 90 ? 10.541 -1.914 -3.186 1.00 96.69 90 SER A O 1
ATOM 660 N N . ALA A 1 91 ? 10.499 -2.470 -5.364 1.00 96.75 91 ALA A N 1
ATOM 661 C CA . ALA A 1 91 ? 9.496 -1.524 -5.824 1.00 96.75 91 ALA A CA 1
ATOM 662 C C . ALA A 1 91 ? 8.809 -2.097 -7.068 1.00 96.75 91 ALA A C 1
ATOM 664 O O . ALA A 1 91 ? 9.392 -2.907 -7.797 1.00 96.75 91 ALA A O 1
ATOM 665 N N . ALA A 1 92 ? 7.561 -1.714 -7.313 1.00 98.06 92 ALA A N 1
ATOM 666 C CA . ALA A 1 92 ? 6.815 -2.159 -8.481 1.00 98.06 92 ALA A CA 1
ATOM 667 C C . ALA A 1 92 ? 5.836 -1.098 -8.985 1.00 98.06 92 ALA A C 1
ATOM 669 O O . ALA A 1 92 ? 5.570 -0.083 -8.346 1.00 98.06 92 ALA A O 1
ATOM 670 N N . THR A 1 93 ? 5.303 -1.347 -10.175 1.00 97.75 93 THR A N 1
ATOM 671 C CA . THR A 1 93 ? 4.227 -0.567 -10.787 1.00 97.75 93 THR A CA 1
ATOM 672 C C . THR A 1 93 ? 3.012 -1.448 -10.961 1.00 97.75 93 THR A C 1
ATOM 674 O O . THR A 1 93 ? 3.140 -2.485 -11.601 1.00 97.75 93 THR A O 1
ATOM 677 N N . ALA A 1 94 ? 1.847 -1.039 -10.472 1.00 96.75 94 ALA A N 1
ATOM 678 C CA . ALA A 1 94 ? 0.588 -1.589 -10.959 1.00 96.75 94 ALA A CA 1
ATOM 679 C C . ALA A 1 94 ? 0.021 -0.651 -12.028 1.00 96.75 94 ALA A C 1
ATOM 681 O O . ALA A 1 94 ? -0.034 0.561 -11.822 1.00 96.75 94 ALA A O 1
ATOM 682 N N . VAL A 1 95 ? -0.366 -1.205 -13.174 1.00 96.56 95 VAL A N 1
ATOM 683 C CA . VAL A 1 95 ? -0.991 -0.461 -14.272 1.00 96.56 95 VAL A CA 1
ATOM 684 C C . VAL A 1 95 ? -2.453 -0.864 -14.347 1.00 96.56 95 VAL A C 1
ATOM 686 O O . VAL A 1 95 ? -2.779 -1.949 -14.827 1.00 96.56 95 VAL A O 1
ATOM 689 N N . ILE A 1 96 ? -3.337 0.013 -13.889 1.00 94.19 96 ILE A N 1
ATOM 690 C CA . ILE A 1 96 ? -4.777 -0.186 -14.020 1.00 94.19 96 ILE A CA 1
ATOM 691 C C . ILE A 1 96 ? -5.237 0.573 -15.259 1.00 94.19 96 ILE A C 1
ATOM 693 O O . ILE A 1 96 ? -5.053 1.785 -15.361 1.00 94.19 96 ILE A O 1
ATOM 697 N N . VAL A 1 97 ? -5.825 -0.147 -16.212 1.00 92.94 97 VAL A N 1
ATOM 698 C CA . VAL A 1 97 ? -6.507 0.466 -17.354 1.00 92.94 97 VAL A CA 1
ATOM 699 C C . VAL A 1 97 ? -7.905 0.846 -16.885 1.00 92.94 97 VAL A C 1
ATOM 701 O O . VAL A 1 97 ? -8.758 -0.026 -16.734 1.00 92.94 97 VAL A O 1
ATOM 704 N N . ALA A 1 98 ? -8.101 2.130 -16.604 1.00 88.12 98 ALA A N 1
ATOM 705 C CA . ALA A 1 98 ? -9.342 2.664 -16.075 1.00 88.12 98 ALA A CA 1
ATOM 706 C C . ALA A 1 98 ? -10.367 2.879 -17.195 1.00 88.12 98 ALA A C 1
ATOM 708 O O . ALA A 1 98 ? -10.075 3.492 -18.227 1.00 88.12 98 ALA A O 1
ATOM 709 N N . ASN A 1 99 ? -11.585 2.404 -16.960 1.00 83.44 99 ASN A N 1
ATOM 710 C CA . ASN A 1 99 ? -12.755 2.658 -17.783 1.00 83.44 99 ASN A CA 1
ATOM 711 C C . ASN A 1 99 ? -13.726 3.520 -16.978 1.00 83.44 99 ASN A C 1
ATOM 713 O O . ASN A 1 99 ? -14.417 3.009 -16.101 1.00 83.44 99 ASN A O 1
ATOM 717 N N . ALA A 1 100 ? -13.762 4.820 -17.277 1.00 71.12 100 ALA A N 1
ATOM 718 C CA . ALA A 1 100 ? -14.672 5.743 -16.609 1.00 71.12 100 ALA A CA 1
ATOM 719 C C . ALA A 1 100 ? -16.136 5.309 -16.820 1.00 71.12 100 ALA A C 1
ATOM 721 O O . ALA A 1 100 ? -16.534 5.095 -17.976 1.00 71.12 100 ALA A O 1
ATOM 722 N N . PRO A 1 101 ? -16.952 5.191 -15.760 1.00 70.94 101 PRO A N 1
ATOM 723 C CA . PRO A 1 101 ? -18.363 4.883 -15.907 1.00 70.94 101 PRO A CA 1
ATOM 724 C C . PRO A 1 101 ? -19.085 6.052 -16.592 1.00 70.94 101 PRO A C 1
ATOM 726 O O . PRO A 1 101 ? -18.799 7.228 -16.353 1.00 70.94 101 PRO A O 1
ATOM 729 N N . ALA A 1 102 ? -20.042 5.754 -17.472 1.00 69.75 102 ALA A N 1
ATOM 730 C CA . ALA A 1 102 ? -20.828 6.803 -18.113 1.00 69.75 102 ALA A CA 1
ATOM 731 C C . ALA A 1 102 ? -21.669 7.557 -17.066 1.00 69.75 102 ALA A C 1
ATOM 733 O O . ALA A 1 102 ? -22.370 6.935 -16.274 1.00 69.75 102 ALA A O 1
ATOM 734 N N . GLY A 1 103 ? -21.644 8.893 -17.097 1.00 64.38 103 GLY A N 1
ATOM 735 C CA . GLY A 1 103 ? -22.437 9.720 -16.178 1.00 64.38 103 GLY A CA 1
ATOM 736 C C . GLY A 1 103 ? -21.795 9.978 -14.811 1.00 64.38 103 GLY A C 1
ATOM 737 O O . GLY A 1 103 ? -22.499 10.438 -13.919 1.00 64.38 103 GLY A O 1
ATOM 738 N N . HIS A 1 104 ? -20.488 9.729 -14.666 1.00 66.00 104 HIS A N 1
ATOM 739 C CA . HIS A 1 104 ? -19.694 10.029 -13.468 1.00 66.00 104 HIS A CA 1
ATOM 740 C C . HIS A 1 104 ? -18.761 11.237 -13.708 1.00 66.00 104 HIS A C 1
ATOM 742 O O . HIS A 1 104 ? -17.567 11.064 -13.943 1.00 66.00 104 HIS A O 1
ATOM 748 N N . PRO A 1 105 ? -19.281 12.481 -13.778 1.00 62.97 105 PRO A N 1
ATOM 749 C CA . PRO A 1 105 ? -18.429 13.659 -13.863 1.00 62.97 105 PRO A CA 1
ATOM 750 C C . PRO A 1 105 ? -17.725 13.889 -12.523 1.00 62.97 105 PRO A C 1
ATOM 752 O O . PRO A 1 105 ? -18.379 14.066 -11.498 1.00 62.97 105 PRO A O 1
ATOM 755 N N . GLU A 1 106 ? -16.401 13.936 -12.563 1.00 62.00 106 GLU A N 1
ATOM 756 C CA . GLU A 1 106 ? -15.546 14.085 -11.388 1.00 62.00 106 GLU A CA 1
ATOM 757 C C . GLU A 1 106 ? -14.955 15.496 -11.265 1.00 62.00 106 GLU A C 1
ATOM 759 O O . GLU A 1 106 ? -14.804 16.232 -12.249 1.00 62.00 106 GLU A O 1
ATOM 764 N N . TYR A 1 107 ? -14.642 15.904 -10.036 1.00 49.72 107 TYR A N 1
ATOM 765 C CA . TYR A 1 107 ? -13.901 17.141 -9.767 1.00 49.72 107 TYR A CA 1
ATOM 766 C C . TYR A 1 107 ? -12.390 16.835 -9.773 1.00 49.72 107 TYR A C 1
ATOM 768 O O . TYR A 1 107 ? -12.008 15.719 -9.438 1.00 49.72 107 TYR A O 1
ATOM 776 N N . PRO A 1 108 ? -11.497 17.757 -10.196 1.00 53.69 108 PRO A N 1
ATOM 777 C CA . PRO A 1 108 ? -11.750 19.023 -10.890 1.00 53.69 108 PRO A CA 1
ATOM 778 C C . PRO A 1 108 ? -12.026 18.865 -12.397 1.00 53.69 108 PRO A C 1
ATOM 780 O O . PRO A 1 108 ? -12.243 19.867 -13.082 1.00 53.69 108 PRO A O 1
ATOM 783 N N . SER A 1 109 ? -11.976 17.648 -12.948 1.00 60.09 109 SER A N 1
ATOM 784 C CA . SER A 1 109 ? -12.181 17.398 -14.377 1.00 60.09 109 SER A CA 1
ATOM 785 C C . SER A 1 109 ? -12.929 16.090 -14.617 1.00 60.09 109 SER A C 1
ATOM 787 O O . SER A 1 109 ? -12.737 15.129 -13.890 1.00 60.09 109 SER A O 1
ATOM 789 N N . ALA A 1 110 ? -13.647 15.975 -15.736 1.00 58.88 110 ALA A N 1
ATOM 790 C CA . ALA A 1 110 ? -14.317 14.729 -16.139 1.00 58.88 110 ALA A CA 1
ATOM 791 C C . ALA A 1 110 ? -13.367 13.532 -16.418 1.00 58.88 110 ALA A C 1
ATOM 793 O O . ALA A 1 110 ? -13.802 12.510 -16.938 1.00 58.88 110 ALA A O 1
ATOM 794 N N . SER A 1 111 ? -12.068 13.685 -16.145 1.00 59.06 111 SER A N 1
ATOM 795 C CA . SER A 1 111 ? -11.024 12.667 -16.275 1.00 59.06 111 SER A CA 1
ATOM 796 C C . SER A 1 111 ? -10.218 12.443 -14.989 1.00 59.06 111 SER A C 1
ATOM 798 O O . SER A 1 111 ? -9.245 11.695 -15.033 1.00 59.06 111 SER A O 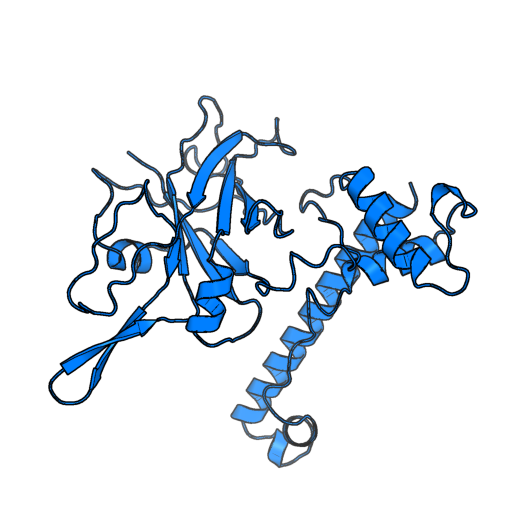1
ATOM 800 N N . SER A 1 112 ? -10.545 13.116 -13.883 1.00 64.25 112 SER A N 1
ATOM 801 C CA . SER A 1 112 ? -10.045 12.740 -12.554 1.00 64.25 112 SER A CA 1
ATOM 802 C C . SER A 1 112 ? -10.954 11.668 -11.956 1.00 64.25 112 SER A C 1
ATOM 804 O O . SER A 1 112 ? -12.072 11.497 -12.425 1.00 64.25 112 SER A O 1
ATOM 806 N N . PHE A 1 113 ? -10.448 10.927 -10.973 1.00 70.38 113 PHE A N 1
ATOM 807 C CA . PHE A 1 113 ? -11.208 9.902 -10.260 1.00 70.38 113 PHE A CA 1
ATOM 808 C C . PHE A 1 113 ? -10.941 10.044 -8.764 1.00 70.38 113 PHE A C 1
ATOM 810 O O . PHE A 1 113 ? -9.781 10.203 -8.367 1.00 70.38 113 PHE A O 1
ATOM 817 N N . ASP A 1 114 ? -11.978 9.940 -7.947 1.00 71.44 114 ASP A N 1
ATOM 818 C CA . ASP A 1 114 ? -11.866 9.648 -6.528 1.00 71.44 114 ASP A CA 1
ATOM 819 C C . ASP A 1 114 ? -11.770 8.131 -6.377 1.00 71.44 114 ASP A C 1
ATOM 821 O O . ASP A 1 114 ? -12.752 7.390 -6.451 1.00 71.44 114 ASP A O 1
ATOM 825 N N . VAL A 1 115 ? -10.539 7.642 -6.234 1.00 75.62 115 VAL A N 1
ATOM 826 C CA . VAL A 1 115 ? -10.250 6.215 -6.338 1.00 75.62 115 VAL A CA 1
ATOM 827 C C . VAL A 1 115 ? -10.239 5.581 -4.962 1.00 75.62 115 VAL A C 1
ATOM 829 O O . VAL A 1 115 ? -9.425 5.935 -4.113 1.00 75.62 115 VAL A O 1
ATOM 832 N N . ARG A 1 116 ? -11.066 4.555 -4.774 1.00 82.38 116 ARG A N 1
ATOM 833 C CA . ARG A 1 116 ? -10.858 3.562 -3.718 1.00 82.38 116 ARG A CA 1
ATOM 834 C C . ARG A 1 116 ? -10.134 2.351 -4.283 1.00 82.38 116 ARG A C 1
ATOM 836 O O . ARG A 1 116 ? -10.600 1.739 -5.245 1.00 82.38 116 ARG A O 1
ATOM 843 N N . LEU A 1 117 ? -9.026 1.973 -3.662 1.00 84.06 117 LEU A N 1
ATOM 844 C CA . LEU A 1 117 ? -8.270 0.779 -4.014 1.00 84.06 117 LEU A CA 1
ATOM 845 C C . LEU A 1 117 ? -8.664 -0.378 -3.105 1.00 84.06 117 LEU A C 1
ATOM 847 O O . LEU A 1 117 ? -8.519 -0.288 -1.897 1.00 84.06 117 LEU A O 1
ATOM 851 N N . ARG A 1 118 ? -9.094 -1.495 -3.692 1.00 84.06 118 ARG A 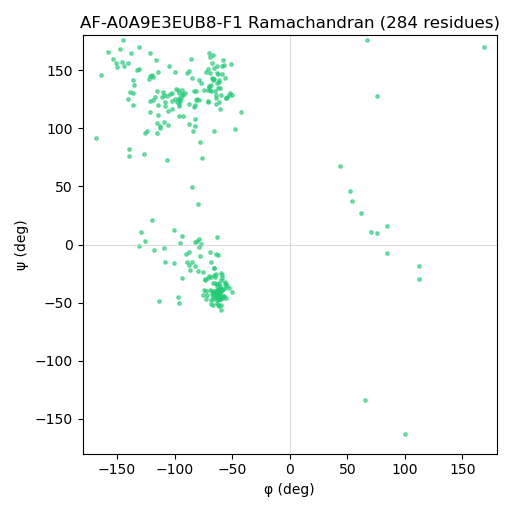N 1
ATOM 852 C CA . ARG A 1 118 ? -9.233 -2.767 -2.985 1.00 84.06 118 ARG A CA 1
ATOM 853 C C . ARG A 1 118 ? -8.058 -3.660 -3.327 1.00 84.06 118 ARG A C 1
ATOM 855 O O . ARG A 1 118 ? -7.901 -4.092 -4.471 1.00 84.06 118 ARG A O 1
ATOM 862 N N . ILE A 1 119 ? -7.257 -3.981 -2.323 1.00 83.94 119 ILE A N 1
ATOM 863 C CA . ILE A 1 119 ? -6.050 -4.784 -2.488 1.00 83.94 119 ILE A CA 1
ATOM 864 C C . ILE A 1 119 ? -6.300 -6.177 -1.916 1.00 83.94 119 ILE A C 1
ATOM 866 O O . ILE A 1 119 ? -6.721 -6.345 -0.777 1.00 83.94 119 ILE A O 1
ATOM 870 N N . THR A 1 120 ? -6.028 -7.213 -2.702 1.00 83.62 120 THR A N 1
ATOM 871 C CA . THR A 1 120 ? -6.155 -8.614 -2.279 1.00 83.62 120 THR A CA 1
ATOM 872 C C . THR A 1 120 ? -4.896 -9.393 -2.639 1.00 83.62 120 THR A C 1
ATOM 874 O O . THR A 1 120 ? -4.218 -9.075 -3.614 1.00 83.62 120 THR A O 1
ATOM 877 N N . ARG A 1 121 ? -4.566 -10.430 -1.869 1.00 84.50 121 ARG A N 1
ATOM 878 C CA . ARG A 1 121 ? -3.464 -11.359 -2.140 1.00 84.50 121 ARG A CA 1
ATOM 879 C C . ARG A 1 121 ? -3.933 -12.781 -1.891 1.00 84.50 121 ARG A C 1
ATOM 881 O O . ARG A 1 121 ? -4.349 -13.119 -0.788 1.00 84.50 121 ARG A O 1
ATOM 888 N N . GLY A 1 122 ? -3.886 -13.615 -2.928 1.00 78.75 122 GLY A N 1
ATOM 889 C CA . GLY A 1 122 ? -4.362 -15.000 -2.838 1.00 78.75 122 GLY A CA 1
ATOM 890 C C . GLY A 1 122 ? -5.858 -15.111 -2.513 1.00 78.75 122 GLY A C 1
ATOM 891 O O . GLY A 1 122 ? -6.272 -16.088 -1.901 1.00 78.75 122 GLY A O 1
ATOM 892 N N . GLY A 1 123 ? -6.653 -14.101 -2.885 1.00 69.69 123 GLY A N 1
ATOM 893 C CA . GLY A 1 123 ? -8.087 -14.020 -2.582 1.00 69.69 123 GLY A CA 1
ATOM 894 C C . GLY A 1 123 ? -8.424 -13.447 -1.202 1.00 69.69 123 GLY A C 1
ATOM 895 O O . GLY A 1 123 ? -9.590 -13.165 -0.946 1.00 69.69 123 GLY A O 1
ATOM 896 N N . THR A 1 124 ? -7.431 -13.217 -0.340 1.00 68.12 124 THR A N 1
ATOM 897 C CA . THR A 1 124 ? -7.621 -12.541 0.949 1.00 68.12 124 THR A CA 1
ATOM 898 C C . THR A 1 124 ? -7.413 -11.044 0.779 1.00 68.12 124 THR A C 1
ATOM 900 O O . THR A 1 124 ? -6.405 -10.627 0.209 1.00 68.12 124 THR A O 1
ATOM 903 N N . THR A 1 125 ? -8.336 -10.222 1.271 1.00 69.00 125 THR A N 1
ATOM 904 C CA . THR A 1 125 ? -8.165 -8.764 1.297 1.00 69.00 125 THR A CA 1
ATOM 905 C C . THR A 1 125 ? -6.945 -8.400 2.140 1.00 69.00 125 THR A C 1
ATOM 907 O O . THR A 1 125 ? -6.896 -8.691 3.334 1.00 69.00 125 THR A O 1
ATOM 910 N N . LEU A 1 126 ? -5.938 -7.797 1.502 1.00 65.31 126 LEU A N 1
ATOM 911 C CA . LEU A 1 126 ? -4.843 -7.125 2.186 1.00 65.31 126 LEU A CA 1
ATOM 912 C C . LEU A 1 126 ? -5.409 -5.789 2.619 1.00 65.31 126 LEU A C 1
ATOM 914 O O . LEU A 1 126 ? -5.413 -4.842 1.846 1.00 65.31 126 LEU A O 1
ATOM 918 N N . VAL A 1 127 ? -5.993 -5.789 3.802 1.00 57.44 127 VAL A N 1
ATOM 919 C CA . VAL A 1 127 ? -6.733 -4.675 4.372 1.00 57.44 127 VAL A CA 1
ATOM 920 C C . VAL A 1 127 ? -5.965 -3.358 4.248 1.00 57.44 127 VAL A C 1
ATOM 922 O O . VAL A 1 127 ? -5.032 -3.073 5.001 1.00 57.44 127 VAL A O 1
ATOM 925 N N . HIS A 1 128 ? -6.363 -2.604 3.230 1.00 56.12 128 HIS A N 1
ATOM 926 C CA . HIS A 1 128 ? -6.035 -1.218 2.981 1.00 56.12 128 HIS A CA 1
ATOM 927 C C . HIS A 1 128 ? -6.977 -0.740 1.867 1.00 56.12 128 HIS A C 1
ATOM 929 O O . HIS A 1 128 ? -6.686 -0.910 0.682 1.00 56.12 128 HIS A O 1
ATOM 935 N N . ASP A 1 129 ? -8.134 -0.193 2.246 1.00 55.56 129 ASP A N 1
ATOM 936 C CA . ASP A 1 129 ? -8.943 0.639 1.351 1.00 55.56 129 ASP A CA 1
ATOM 937 C C . ASP A 1 129 ? -8.261 2.024 1.257 1.00 55.56 129 ASP A C 1
ATOM 939 O O . ASP A 1 129 ? -8.692 2.993 1.891 1.00 55.56 129 ASP A O 1
ATOM 943 N N . GLU A 1 130 ? -7.139 2.112 0.524 1.00 62.81 130 GLU A N 1
ATOM 944 C CA . GLU A 1 130 ? -6.516 3.410 0.220 1.00 62.81 130 GLU A CA 1
ATOM 945 C C . GLU A 1 130 ? -7.480 4.219 -0.634 1.00 62.81 130 GLU A C 1
ATOM 947 O O . GLU A 1 130 ? -7.966 3.760 -1.674 1.00 62.81 130 GLU A O 1
ATOM 952 N N . LEU A 1 131 ? -7.768 5.424 -0.161 1.00 59.81 131 LEU A N 1
ATOM 953 C CA . LEU A 1 131 ? -8.683 6.333 -0.812 1.00 59.81 131 LEU A CA 1
ATOM 954 C C . LEU A 1 131 ? -7.887 7.544 -1.285 1.00 59.81 131 LEU A C 1
ATOM 956 O O . LEU A 1 131 ? -7.366 8.318 -0.484 1.00 59.81 131 LEU A O 1
ATOM 960 N N . GLU A 1 132 ? -7.770 7.656 -2.600 1.00 63.06 132 GLU A N 1
ATOM 961 C CA . GLU A 1 132 ? -6.971 8.650 -3.301 1.00 63.06 132 GLU A CA 1
ATOM 962 C C . GLU A 1 132 ? -7.917 9.581 -4.051 1.00 63.06 132 GLU A C 1
ATOM 964 O O . GLU A 1 132 ? -8.443 9.252 -5.117 1.00 63.06 132 GLU A O 1
ATOM 969 N N . PHE A 1 133 ? -8.168 10.748 -3.463 1.00 57.00 133 PHE A N 1
ATOM 970 C CA . PHE A 1 133 ? -9.053 11.752 -4.046 1.00 57.00 133 PHE A CA 1
ATOM 971 C C . PHE A 1 133 ? -8.359 12.507 -5.181 1.00 57.00 133 PHE A C 1
ATOM 973 O O . PHE A 1 133 ? -7.212 12.938 -5.041 1.00 57.00 133 PHE A O 1
ATOM 980 N N . ASN A 1 134 ? -9.083 12.776 -6.267 1.00 58.00 134 ASN A N 1
ATOM 981 C CA . ASN A 1 134 ? -8.586 13.473 -7.457 1.00 58.00 134 ASN A CA 1
ATOM 982 C C . ASN A 1 134 ? -7.319 12.831 -8.059 1.00 58.00 134 ASN A C 1
ATOM 984 O O . ASN A 1 134 ? -6.414 13.541 -8.520 1.00 58.00 134 ASN A O 1
ATOM 988 N N . ALA A 1 135 ? -7.232 11.499 -8.048 1.00 60.09 135 ALA A N 1
ATOM 989 C CA . ALA A 1 135 ? -6.070 10.782 -8.549 1.00 60.09 135 ALA A CA 1
ATOM 990 C C . ALA A 1 135 ? -5.774 11.185 -10.003 1.00 60.09 135 ALA A C 1
ATOM 992 O O . ALA A 1 135 ? -6.634 11.127 -10.889 1.00 60.09 135 ALA A O 1
ATOM 993 N N . SER A 1 136 ? -4.534 11.609 -10.261 1.00 68.00 136 SER A N 1
ATOM 994 C CA . SER A 1 136 ? -4.114 11.975 -11.615 1.00 68.00 136 SER A CA 1
ATOM 995 C C . SER A 1 136 ? -4.011 10.728 -12.494 1.00 68.00 136 SER A C 1
ATOM 997 O O . SER A 1 136 ? -3.459 9.710 -12.076 1.00 68.00 136 SER A O 1
ATOM 999 N N . VAL A 1 137 ? -4.515 10.794 -13.727 1.00 74.06 137 VAL A N 1
ATOM 1000 C CA . VAL A 1 137 ? -4.436 9.680 -14.685 1.00 74.06 137 VAL A CA 1
ATOM 1001 C C . VAL A 1 137 ? -3.569 10.012 -15.882 1.00 74.06 137 VAL A C 1
ATOM 1003 O O . VAL A 1 137 ? -3.501 11.150 -16.348 1.00 74.06 137 VAL A O 1
ATOM 1006 N N . VAL A 1 138 ? -2.916 8.983 -16.415 1.00 79.25 138 VAL A N 1
ATOM 1007 C CA . VAL A 1 138 ? -2.104 9.091 -17.625 1.00 79.25 138 VAL A CA 1
ATOM 1008 C C . VAL A 1 138 ? -2.945 8.665 -18.821 1.00 79.25 138 VAL A C 1
ATOM 1010 O O . VAL A 1 138 ? -3.261 7.489 -18.989 1.00 79.25 138 VAL A O 1
ATOM 1013 N N . ASN A 1 139 ? -3.296 9.620 -19.679 1.00 81.06 139 ASN A N 1
ATOM 1014 C CA . ASN A 1 139 ? -3.995 9.334 -20.928 1.00 81.06 139 ASN A CA 1
ATOM 1015 C C . ASN A 1 139 ? -2.998 8.886 -21.998 1.00 81.06 139 ASN A C 1
ATOM 1017 O O . ASN A 1 139 ? -2.049 9.606 -22.312 1.00 81.06 139 ASN A O 1
ATOM 1021 N N . VAL A 1 140 ? -3.221 7.708 -22.582 1.00 80.69 140 VAL A N 1
ATOM 1022 C CA . VAL A 1 140 ? -2.345 7.172 -23.631 1.00 80.69 140 VAL A CA 1
ATOM 1023 C C . VAL A 1 140 ? -2.985 7.370 -25.000 1.00 80.69 140 VAL A C 1
ATOM 1025 O O . VAL A 1 140 ? -4.099 6.915 -25.273 1.00 80.69 140 VAL A O 1
ATOM 1028 N N . ALA A 1 141 ? -2.260 8.047 -25.890 1.00 73.56 141 ALA A N 1
ATOM 1029 C CA . ALA A 1 141 ? -2.638 8.164 -27.289 1.00 73.56 141 ALA A CA 1
ATOM 1030 C C . ALA A 1 141 ? -2.196 6.903 -28.051 1.00 73.56 141 ALA A C 1
ATOM 1032 O O . ALA A 1 141 ? -1.008 6.700 -28.286 1.00 73.56 141 ALA A O 1
ATOM 1033 N N . GLY A 1 142 ? -3.154 6.060 -28.443 1.00 80.69 142 GLY A N 1
ATOM 1034 C CA . GLY A 1 142 ? -2.890 4.829 -29.200 1.00 80.69 142 GLY A CA 1
ATOM 1035 C C . GLY A 1 142 ? -2.879 3.555 -28.341 1.00 80.69 142 GLY A C 1
ATOM 1036 O O . GLY A 1 142 ? -3.447 3.555 -27.246 1.00 80.69 142 GLY A O 1
ATOM 1037 N N . PRO A 1 143 ? -2.317 2.442 -28.854 1.00 88.19 143 PRO A N 1
ATOM 1038 C CA . PRO A 1 143 ? -2.259 1.181 -28.119 1.00 88.19 143 PRO A CA 1
ATOM 1039 C C . PRO A 1 143 ? -1.328 1.280 -26.904 1.00 88.19 143 PRO A C 1
ATOM 1041 O O . PRO A 1 143 ? -0.398 2.086 -26.873 1.00 88.19 143 PRO A O 1
ATOM 1044 N N . LEU A 1 144 ? -1.563 0.421 -25.911 1.00 93.25 144 LEU A N 1
ATOM 1045 C CA . LEU A 1 144 ? -0.697 0.314 -24.739 1.00 93.25 144 LEU A CA 1
ATOM 1046 C C . LEU A 1 144 ? 0.719 -0.116 -25.150 1.00 93.25 144 LEU A C 1
ATOM 1048 O O . LEU A 1 144 ? 0.894 -0.984 -26.007 1.00 93.25 144 LEU A O 1
ATOM 1052 N N . SER A 1 145 ? 1.732 0.484 -24.520 1.00 95.06 145 SER A N 1
ATOM 1053 C CA . SER A 1 145 ? 3.135 0.135 -24.753 1.00 95.06 145 SER A CA 1
ATOM 1054 C C . SER A 1 145 ? 3.405 -1.324 -24.387 1.00 95.06 145 SER A C 1
ATOM 1056 O O . SER A 1 145 ? 2.930 -1.824 -23.365 1.00 95.06 145 SER A O 1
ATOM 1058 N N . THR A 1 146 ? 4.241 -1.991 -25.175 1.00 96.69 146 THR A N 1
ATOM 1059 C CA . THR A 1 146 ? 4.747 -3.328 -24.856 1.00 96.69 146 THR A CA 1
ATOM 1060 C C . THR A 1 146 ? 6.090 -3.291 -24.127 1.00 96.69 146 THR A C 1
ATOM 1062 O O . THR A 1 146 ? 6.691 -4.341 -23.952 1.00 96.69 146 THR A O 1
ATOM 1065 N N . ASP A 1 147 ? 6.598 -2.120 -23.727 1.00 96.81 147 ASP A N 1
ATOM 1066 C CA . ASP A 1 147 ? 7.865 -1.966 -22.994 1.00 96.81 147 ASP A CA 1
ATOM 1067 C C . ASP A 1 147 ? 7.607 -1.569 -21.532 1.00 96.81 147 ASP A C 1
ATOM 1069 O O . ASP A 1 147 ? 7.055 -0.500 -21.260 1.00 96.81 147 ASP A O 1
ATOM 1073 N N . GLN A 1 148 ? 8.047 -2.408 -20.588 1.00 97.88 148 GLN A N 1
ATOM 1074 C CA . GLN A 1 148 ? 7.900 -2.193 -19.142 1.00 97.88 148 GLN A CA 1
ATOM 1075 C C . GLN A 1 148 ? 8.460 -0.842 -18.681 1.00 97.88 148 GLN A C 1
ATOM 1077 O O . GLN A 1 148 ? 7.873 -0.181 -17.824 1.00 97.88 148 GLN A O 1
ATOM 1082 N N . ARG A 1 149 ? 9.560 -0.385 -19.292 1.00 95.50 149 ARG A N 1
ATOM 1083 C CA . ARG A 1 149 ? 10.253 0.852 -18.906 1.00 95.50 149 ARG A CA 1
ATOM 1084 C C . ARG A 1 149 ? 9.410 2.096 -19.156 1.00 95.50 149 ARG A C 1
ATOM 1086 O O . ARG A 1 149 ? 9.590 3.091 -18.462 1.00 95.50 149 ARG A O 1
ATOM 1093 N N . VAL A 1 150 ? 8.476 2.036 -20.108 1.00 96.38 150 VAL A N 1
ATOM 1094 C CA . VAL A 1 150 ? 7.534 3.134 -20.358 1.00 96.38 150 VAL A CA 1
ATOM 1095 C C . VAL A 1 150 ? 6.652 3.361 -19.129 1.00 96.38 150 VAL A C 1
ATOM 1097 O O . VAL A 1 150 ? 6.501 4.496 -18.693 1.00 96.38 150 VAL A O 1
ATOM 1100 N N . TYR A 1 151 ? 6.153 2.294 -18.502 1.00 96.31 151 TYR A N 1
ATOM 1101 C CA . TYR A 1 151 ? 5.321 2.383 -17.295 1.00 96.31 151 TYR A CA 1
ATOM 1102 C C . TYR A 1 151 ? 6.124 2.760 -16.041 1.00 96.31 151 TYR A C 1
ATOM 1104 O O . TYR A 1 151 ? 5.614 3.438 -15.145 1.00 96.31 151 TYR A O 1
ATOM 1112 N N . PHE A 1 152 ? 7.402 2.373 -15.978 1.00 94.62 152 PHE A N 1
ATOM 1113 C CA . PHE A 1 152 ? 8.307 2.819 -14.912 1.00 94.62 152 PHE A CA 1
ATOM 1114 C C . PHE A 1 152 ? 8.559 4.329 -14.961 1.00 94.62 152 PHE A C 1
ATOM 1116 O O . PHE A 1 152 ? 8.726 4.948 -13.917 1.00 94.62 152 PHE A O 1
ATOM 1123 N N . ALA A 1 153 ? 8.568 4.919 -16.159 1.00 92.75 153 ALA A N 1
ATOM 1124 C CA . ALA A 1 153 ? 8.801 6.347 -16.358 1.00 92.75 153 ALA A CA 1
ATOM 1125 C C . ALA A 1 153 ? 7.536 7.212 -16.219 1.00 92.75 153 ALA A C 1
ATOM 1127 O O . ALA A 1 153 ? 7.647 8.430 -16.096 1.00 92.75 153 ALA A O 1
ATOM 1128 N N . MET A 1 154 ? 6.340 6.614 -16.248 1.00 91.62 154 MET A N 1
ATOM 1129 C CA . MET A 1 154 ? 5.090 7.355 -16.053 1.00 91.62 154 MET A CA 1
ATOM 1130 C C . MET A 1 154 ? 5.025 7.982 -14.647 1.00 91.62 154 MET A C 1
ATOM 1132 O O . MET A 1 154 ? 5.555 7.407 -13.693 1.00 91.62 154 MET A O 1
ATOM 1136 N N . PRO A 1 155 ? 4.383 9.149 -14.480 1.00 84.88 155 PRO A N 1
ATOM 1137 C CA . PRO A 1 155 ? 4.129 9.696 -13.152 1.00 84.88 155 PRO A CA 1
ATOM 1138 C C . PRO A 1 155 ? 3.228 8.751 -12.348 1.00 84.88 155 PRO A C 1
ATOM 1140 O O . PRO A 1 155 ? 2.380 8.059 -12.913 1.00 84.88 155 PRO A O 1
ATOM 1143 N N . ALA A 1 156 ? 3.442 8.704 -11.035 1.00 86.75 156 ALA A N 1
ATOM 1144 C CA . ALA A 1 156 ? 2.590 7.947 -10.128 1.00 86.75 156 ALA A CA 1
ATOM 1145 C C . ALA A 1 156 ? 1.257 8.676 -9.932 1.00 86.75 156 ALA A C 1
ATOM 1147 O O . ALA A 1 156 ? 1.252 9.874 -9.657 1.00 86.75 156 ALA A O 1
ATOM 1148 N N . SER A 1 157 ? 0.155 7.940 -10.035 1.00 84.38 157 SER A N 1
ATOM 1149 C CA . SER A 1 157 ? -1.166 8.385 -9.593 1.00 84.38 157 SER A CA 1
ATOM 1150 C C . SER A 1 157 ? -1.266 8.355 -8.068 1.00 84.38 157 SER A C 1
ATOM 1152 O O . SER A 1 157 ? -1.834 9.272 -7.493 1.00 84.38 157 SER A O 1
ATOM 1154 N N . ALA A 1 158 ? -0.689 7.319 -7.446 1.00 83.19 158 ALA A N 1
ATOM 1155 C CA . ALA A 1 158 ? -0.682 7.080 -6.003 1.00 83.19 158 ALA A CA 1
ATOM 1156 C C . ALA A 1 158 ? 0.481 6.154 -5.593 1.00 83.19 158 ALA A C 1
ATOM 1158 O O . ALA A 1 158 ? 1.096 5.490 -6.445 1.00 83.19 158 ALA A O 1
ATOM 1159 N N . TYR A 1 159 ? 0.769 6.100 -4.291 1.00 84.94 159 TYR A N 1
ATOM 1160 C CA . TYR A 1 159 ? 1.789 5.236 -3.693 1.00 84.94 159 TYR A CA 1
ATOM 1161 C C . TYR A 1 159 ? 1.138 4.284 -2.701 1.00 84.94 159 TYR A C 1
ATOM 1163 O O . TYR A 1 159 ? 0.509 4.735 -1.758 1.00 84.94 159 TYR A O 1
ATOM 1171 N N . VAL A 1 160 ? 1.355 2.988 -2.904 1.00 84.88 160 VAL A N 1
ATOM 1172 C CA . VAL A 1 160 ? 0.722 1.924 -2.127 1.00 84.88 160 VAL A CA 1
ATOM 1173 C C . VAL A 1 160 ? 1.783 1.183 -1.325 1.00 84.88 160 VAL A C 1
ATOM 1175 O O . VAL A 1 160 ? 2.698 0.563 -1.895 1.00 84.88 160 VAL A O 1
ATOM 1178 N N . ALA A 1 161 ? 1.632 1.186 -0.004 1.00 83.69 161 ALA A N 1
ATOM 1179 C CA . ALA A 1 161 ? 2.500 0.434 0.890 1.00 83.69 161 ALA A CA 1
ATOM 1180 C C . ALA A 1 161 ? 1.975 -1.000 1.080 1.00 83.69 161 ALA A C 1
ATOM 1182 O O . ALA A 1 161 ? 0.869 -1.229 1.559 1.00 83.69 161 ALA A O 1
ATOM 1183 N N . LEU A 1 162 ? 2.784 -2.003 0.733 1.00 82.81 162 LEU A N 1
ATOM 1184 C CA . LEU A 1 162 ? 2.410 -3.412 0.838 1.00 82.81 162 LEU A CA 1
ATOM 1185 C C . LEU A 1 162 ? 2.964 -4.049 2.120 1.00 82.81 162 LEU A C 1
ATOM 1187 O O . LEU A 1 162 ? 4.191 -4.081 2.309 1.00 82.81 162 LEU A O 1
ATOM 1191 N N . PRO A 1 163 ? 2.102 -4.624 2.981 1.00 77.06 163 PRO A N 1
ATOM 1192 C CA . PRO A 1 163 ? 2.553 -5.397 4.127 1.00 77.06 163 PRO A CA 1
ATOM 1193 C C . PRO A 1 163 ? 3.169 -6.723 3.672 1.00 77.06 163 PRO A C 1
ATOM 1195 O O . PRO A 1 163 ? 2.976 -7.182 2.533 1.00 77.06 163 PRO A O 1
ATOM 1198 N N . SER A 1 164 ? 3.898 -7.369 4.588 1.00 74.88 164 SER A N 1
ATOM 1199 C CA . SER A 1 164 ? 4.574 -8.630 4.279 1.00 74.88 164 SER A CA 1
ATOM 1200 C C . SER A 1 164 ? 3.609 -9.726 3.823 1.00 74.88 164 SER A C 1
ATOM 1202 O O . SER A 1 164 ? 2.428 -9.725 4.179 1.00 74.88 164 SER A O 1
ATOM 1204 N N . ALA A 1 165 ? 4.112 -10.682 3.035 1.00 67.75 165 ALA A N 1
ATOM 1205 C CA . ALA A 1 165 ? 3.342 -11.840 2.574 1.00 67.75 165 ALA A CA 1
ATOM 1206 C C . ALA A 1 165 ? 2.666 -12.610 3.724 1.00 67.75 165 ALA A C 1
ATOM 1208 O O . ALA A 1 165 ? 1.525 -13.039 3.576 1.00 67.75 165 ALA A O 1
ATOM 1209 N N . ALA A 1 166 ? 3.337 -12.730 4.873 1.00 60.22 166 ALA A N 1
ATOM 1210 C CA . ALA A 1 166 ? 2.850 -13.476 6.035 1.00 60.22 166 ALA A CA 1
ATOM 1211 C C . ALA A 1 166 ? 1.741 -12.751 6.814 1.00 60.22 166 ALA A C 1
ATOM 1213 O O . ALA A 1 166 ? 0.955 -13.370 7.522 1.00 60.22 166 ALA A O 1
ATOM 1214 N N . VAL A 1 167 ? 1.684 -11.430 6.690 1.00 55.44 167 VAL A N 1
ATOM 1215 C CA . VAL A 1 167 ? 0.984 -10.555 7.629 1.00 55.44 167 VAL A CA 1
ATOM 1216 C C . VAL A 1 167 ? -0.505 -10.366 7.297 1.00 55.44 167 VAL A C 1
ATOM 1218 O O . VAL A 1 167 ? -1.286 -10.036 8.176 1.00 55.44 167 VAL A O 1
ATOM 1221 N N . GLY A 1 168 ? -0.936 -10.680 6.073 1.00 50.12 168 GLY A N 1
ATOM 1222 C CA . GLY A 1 168 ? -2.353 -10.668 5.670 1.00 50.12 168 GLY A CA 1
ATOM 1223 C C . GLY A 1 168 ? -3.028 -12.045 5.641 1.00 50.12 168 GLY A C 1
ATOM 1224 O O . GLY A 1 168 ? -4.082 -12.177 5.029 1.00 50.12 168 GLY A O 1
ATOM 1225 N N . LEU A 1 169 ? -2.399 -13.087 6.204 1.00 51.94 169 LEU A N 1
ATOM 1226 C CA . LEU A 1 169 ? -2.838 -14.484 6.057 1.00 51.94 169 LEU A CA 1
ATOM 1227 C C . LEU A 1 169 ? -2.928 -15.272 7.368 1.00 51.94 169 LEU A C 1
ATOM 1229 O O . LEU A 1 169 ? -3.312 -16.438 7.313 1.00 51.94 169 LEU A O 1
ATOM 1233 N N . ASP A 1 170 ? -2.595 -14.692 8.525 1.00 62.19 170 ASP A N 1
ATOM 1234 C CA . ASP A 1 170 ? -2.797 -15.377 9.805 1.00 62.19 170 ASP A CA 1
ATOM 1235 C C . ASP A 1 170 ? -4.220 -15.104 10.329 1.00 62.19 170 ASP A C 1
ATOM 1237 O O . ASP A 1 170 ? -4.484 -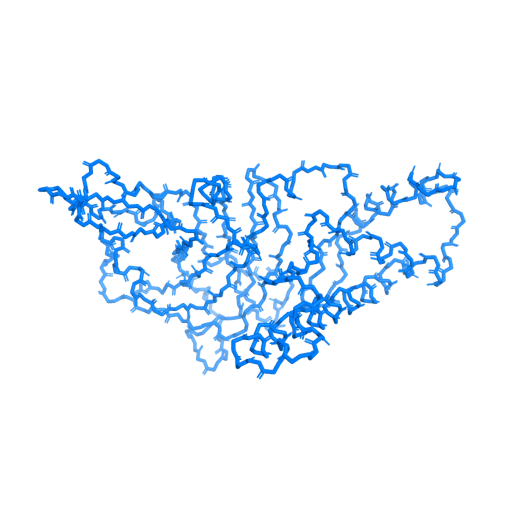14.021 10.856 1.00 62.19 170 ASP A O 1
ATOM 1241 N N . PRO A 1 171 ? -5.160 -16.064 10.217 1.00 64.75 171 PRO A N 1
ATOM 1242 C CA . PRO A 1 171 ? -6.535 -15.874 10.669 1.00 64.75 171 PRO A CA 1
ATOM 1243 C C . PRO A 1 171 ? -6.663 -15.791 12.197 1.00 64.75 171 PRO A C 1
ATOM 1245 O O . PRO A 1 171 ? -7.769 -15.562 12.685 1.00 64.75 171 PRO A O 1
ATOM 1248 N N . SER A 1 172 ? -5.577 -16.029 12.943 1.00 68.12 172 SER A N 1
ATOM 1249 C CA . SER A 1 172 ? -5.542 -15.955 14.404 1.00 68.12 172 SER A CA 1
ATOM 1250 C C . SER A 1 172 ? -5.166 -14.575 14.944 1.00 68.12 172 SER A C 1
ATOM 1252 O O . SER A 1 172 ? -5.287 -14.346 16.149 1.00 68.12 172 SER A O 1
ATOM 1254 N N . LEU A 1 173 ? -4.745 -13.648 14.078 1.00 70.69 173 LEU A N 1
ATOM 1255 C CA . LEU A 1 173 ? -4.453 -12.272 14.461 1.00 70.69 173 LEU A CA 1
ATOM 1256 C C . LEU A 1 173 ? -5.690 -11.390 14.276 1.00 70.69 173 LEU A C 1
ATOM 1258 O O . LEU A 1 173 ? -6.308 -11.374 13.212 1.00 70.69 173 LEU A O 1
ATOM 1262 N N . ALA A 1 174 ? -6.050 -10.651 15.326 1.00 76.19 174 ALA A N 1
ATOM 1263 C CA . ALA A 1 174 ? -7.172 -9.726 15.286 1.00 76.19 174 ALA A CA 1
ATOM 1264 C C . ALA A 1 174 ? -6.856 -8.537 14.372 1.00 76.19 174 ALA A C 1
ATOM 1266 O O . ALA A 1 174 ? -5.773 -7.948 14.452 1.00 76.19 174 ALA A O 1
ATOM 1267 N N . HIS A 1 175 ? -7.803 -8.208 13.496 1.00 77.44 175 HIS A N 1
ATOM 1268 C CA . HIS A 1 175 ? -7.679 -7.107 12.556 1.00 77.44 175 HIS A CA 1
ATOM 1269 C C . HIS A 1 175 ? -9.041 -6.727 11.958 1.00 77.44 175 HIS A C 1
ATOM 1271 O O . HIS A 1 175 ? -9.881 -7.600 11.740 1.00 77.44 175 HIS A O 1
ATOM 1277 N N . VAL A 1 176 ? -9.245 -5.439 11.681 1.00 75.50 176 VAL A N 1
ATOM 1278 C CA . VAL A 1 176 ? -10.453 -4.892 11.051 1.00 75.50 176 VAL A CA 1
ATOM 1279 C C . VAL A 1 176 ? -10.034 -3.837 10.036 1.00 75.50 176 VAL A C 1
ATOM 1281 O O . VAL A 1 176 ? -9.260 -2.943 10.380 1.00 75.50 176 VAL A O 1
ATOM 1284 N N . ASP A 1 177 ? -10.574 -3.926 8.816 1.00 70.62 177 ASP A N 1
ATOM 1285 C CA . ASP A 1 177 ? -10.452 -2.840 7.843 1.00 70.62 177 ASP A CA 1
ATOM 1286 C C . ASP A 1 177 ? -11.306 -1.666 8.272 1.00 70.62 177 ASP A C 1
ATOM 1288 O O . ASP A 1 177 ? -12.467 -1.804 8.656 1.00 70.62 177 ASP A O 1
ATOM 1292 N N . LEU A 1 178 ? -10.694 -0.503 8.217 1.00 70.88 178 LEU A N 1
ATOM 1293 C CA . LEU A 1 178 ? -11.217 0.733 8.724 1.00 70.88 178 LEU A CA 1
ATOM 1294 C C . LEU A 1 178 ? -11.416 1.638 7.499 1.00 70.88 178 LEU A C 1
ATOM 1296 O O . LEU A 1 178 ? -10.487 2.362 7.132 1.00 70.88 178 LEU A O 1
ATOM 1300 N N . PRO A 1 179 ? -12.636 1.703 6.925 1.00 67.81 179 PRO A N 1
ATOM 1301 C CA . PRO A 1 179 ? -12.902 2.502 5.731 1.00 67.81 179 PRO A CA 1
ATOM 1302 C C . PRO A 1 179 ? -12.491 3.967 5.909 1.00 67.81 179 PRO A C 1
ATOM 1304 O O . PRO A 1 179 ? -12.897 4.629 6.869 1.00 67.81 179 PRO A O 1
ATOM 1307 N N . ALA A 1 180 ? -11.685 4.503 4.991 1.00 63.84 180 ALA A N 1
ATOM 1308 C CA . ALA A 1 180 ? -11.162 5.870 5.088 1.00 63.84 180 ALA A CA 1
ATOM 1309 C C . ALA A 1 180 ? -12.267 6.948 5.145 1.00 63.84 180 ALA A C 1
ATOM 1311 O O . ALA A 1 180 ? -12.077 8.003 5.747 1.00 63.84 180 ALA A O 1
ATOM 1312 N N . ASN A 1 181 ? -13.445 6.653 4.591 1.00 63.91 181 ASN A N 1
ATOM 1313 C CA . ASN A 1 181 ? -14.620 7.530 4.550 1.00 63.91 181 ASN A CA 1
ATOM 1314 C C . ASN A 1 181 ? -15.428 7.582 5.867 1.00 63.91 181 ASN A C 1
ATOM 1316 O O . ASN A 1 181 ? -16.479 8.218 5.915 1.00 63.91 181 ASN A O 1
ATOM 1320 N N . GLY A 1 182 ? -14.965 6.921 6.936 1.00 67.06 182 GLY A N 1
ATOM 1321 C CA . GLY A 1 182 ? -15.627 6.940 8.244 1.00 67.06 182 GLY A CA 1
ATOM 1322 C C . GLY A 1 182 ? -16.886 6.073 8.333 1.00 67.06 182 GLY A C 1
ATOM 1323 O O . GLY A 1 182 ? -17.600 6.147 9.332 1.00 67.06 182 GLY A O 1
ATOM 1324 N N . VAL A 1 183 ? -17.157 5.246 7.320 1.00 73.38 183 VAL A N 1
ATOM 1325 C CA . VAL A 1 183 ? -18.217 4.233 7.369 1.00 73.38 183 VAL A CA 1
ATOM 1326 C C . VAL A 1 183 ? -17.830 3.124 8.350 1.00 73.38 183 VAL A C 1
ATOM 1328 O O . VAL A 1 183 ? -16.653 2.797 8.515 1.00 73.38 183 VAL A O 1
ATOM 1331 N N . ALA A 1 184 ? -18.837 2.547 9.011 1.00 79.50 184 ALA A N 1
ATOM 1332 C CA . ALA A 1 184 ? -18.640 1.422 9.913 1.00 79.50 184 ALA A CA 1
ATOM 1333 C C . ALA A 1 184 ? -18.040 0.215 9.164 1.00 79.50 184 ALA A C 1
ATOM 1335 O O . ALA A 1 184 ? -18.530 -0.130 8.083 1.00 79.50 184 ALA A O 1
ATOM 1336 N N . PRO A 1 185 ? -17.024 -0.456 9.731 1.00 80.00 185 PRO A N 1
ATOM 1337 C CA . PRO A 1 185 ? -16.535 -1.718 9.194 1.00 80.00 185 PRO A CA 1
ATOM 1338 C C . PRO A 1 185 ? -17.637 -2.790 9.134 1.00 80.00 185 PRO A C 1
ATOM 1340 O O . PRO A 1 185 ? -18.619 -2.712 9.882 1.00 80.00 185 PRO A O 1
ATOM 1343 N N . PRO A 1 186 ? -17.483 -3.836 8.301 1.00 80.12 186 PRO A N 1
ATOM 1344 C CA . PRO A 1 186 ? -18.415 -4.956 8.292 1.00 80.12 186 PRO A CA 1
ATOM 1345 C C . PRO A 1 186 ? -18.554 -5.588 9.685 1.00 80.12 186 PRO A C 1
ATOM 1347 O O . PRO A 1 186 ? -17.575 -6.013 10.300 1.00 80.12 186 PRO A O 1
ATOM 1350 N N . PHE A 1 187 ? -19.792 -5.699 10.178 1.00 84.62 187 PHE A N 1
ATOM 1351 C CA . PHE A 1 187 ? -20.066 -6.171 11.541 1.00 84.62 187 PHE A CA 1
ATOM 1352 C C . PHE A 1 187 ? -19.497 -7.571 11.824 1.00 84.62 187 PHE A C 1
ATOM 1354 O O . PHE A 1 187 ? -18.970 -7.823 12.904 1.00 84.62 187 PHE A O 1
ATOM 1361 N N . ALA A 1 188 ? -19.562 -8.483 10.850 1.00 81.44 188 ALA A N 1
ATOM 1362 C CA . ALA A 1 188 ? -19.032 -9.838 11.005 1.00 81.44 188 ALA A CA 1
ATOM 1363 C C . ALA A 1 188 ? -17.507 -9.854 11.216 1.00 81.44 188 ALA A C 1
ATOM 1365 O O . ALA A 1 188 ? -17.014 -10.607 12.059 1.00 81.44 188 ALA A O 1
ATOM 1366 N N . ASP A 1 189 ? -16.776 -8.997 10.498 1.00 80.25 189 ASP A N 1
ATOM 1367 C CA . ASP A 1 189 ? -15.322 -8.875 10.630 1.00 80.25 189 ASP A CA 1
ATOM 1368 C C . ASP A 1 189 ? -14.954 -8.248 11.977 1.00 80.25 189 ASP A C 1
ATOM 1370 O O . ASP A 1 189 ? -14.038 -8.721 12.652 1.00 80.25 189 ASP A O 1
ATOM 1374 N N . MET A 1 190 ? -15.736 -7.259 12.426 1.00 87.44 190 MET A N 1
ATOM 1375 C CA . MET A 1 190 ? -15.592 -6.684 13.762 1.00 87.44 190 MET A CA 1
ATOM 1376 C C . MET A 1 190 ? -15.788 -7.714 14.870 1.00 87.44 190 MET A C 1
ATOM 1378 O O . MET A 1 190 ? -14.919 -7.846 15.727 1.00 87.44 190 MET A O 1
ATOM 1382 N N . VAL A 1 191 ? -16.893 -8.465 14.857 1.00 88.19 191 VAL A N 1
ATOM 1383 C CA . VAL A 1 191 ? -17.166 -9.491 15.878 1.00 88.19 191 VAL A CA 1
ATOM 1384 C C . VAL A 1 191 ? -16.045 -10.525 15.908 1.00 88.19 191 VAL A C 1
ATOM 1386 O O . VAL A 1 191 ? -15.552 -10.860 16.981 1.00 88.19 191 VAL A O 1
ATOM 1389 N N . LYS A 1 192 ? -15.586 -10.979 14.736 1.00 84.94 192 LYS A N 1
ATOM 1390 C CA . LYS A 1 192 ? -14.474 -11.927 14.635 1.00 84.94 192 LYS A CA 1
ATOM 1391 C C . LYS A 1 192 ? -13.192 -11.372 15.260 1.00 84.94 192 LYS A C 1
ATOM 1393 O O . LYS A 1 192 ? -12.523 -12.088 16.000 1.00 84.94 192 LYS A O 1
ATOM 1398 N N . ALA A 1 193 ? -12.839 -10.121 14.972 1.00 85.31 193 ALA A N 1
ATOM 1399 C CA . ALA A 1 193 ? -11.643 -9.498 15.530 1.00 85.31 193 ALA A CA 1
ATOM 1400 C C . ALA A 1 193 ? -11.750 -9.286 17.048 1.00 85.31 193 ALA A C 1
ATOM 1402 O O . ALA A 1 193 ? -10.794 -9.568 17.767 1.00 85.31 193 ALA A O 1
ATOM 1403 N N . ILE A 1 194 ? -12.916 -8.858 17.542 1.00 89.50 194 ILE A N 1
ATOM 1404 C CA . ILE A 1 194 ? -13.183 -8.702 18.978 1.00 89.50 194 ILE A CA 1
ATOM 1405 C C . ILE A 1 194 ? -13.061 -10.053 19.691 1.00 89.50 194 ILE A C 1
ATOM 1407 O O . ILE A 1 194 ? -12.369 -10.147 20.701 1.00 89.50 194 ILE A O 1
ATOM 1411 N N . ASP A 1 195 ? -13.663 -11.112 19.145 1.00 89.31 195 ASP A N 1
ATOM 1412 C CA . ASP A 1 195 ? -13.579 -12.463 19.709 1.00 89.31 195 ASP A CA 1
ATOM 1413 C C . ASP A 1 195 ? -12.133 -12.983 19.759 1.00 89.31 195 ASP A C 1
ATOM 1415 O O . ASP A 1 195 ? -11.762 -13.669 20.711 1.00 89.31 195 ASP A O 1
ATOM 1419 N N . LEU A 1 196 ? -11.295 -12.645 18.771 1.00 87.25 196 LEU A N 1
ATOM 1420 C CA . LEU A 1 196 ? -9.870 -12.995 18.786 1.00 87.25 196 LEU A CA 1
ATOM 1421 C C . LEU A 1 196 ? -9.108 -12.290 19.917 1.00 87.25 196 LEU A C 1
ATOM 1423 O O . LEU A 1 196 ? -8.278 -12.930 20.564 1.00 87.25 196 LEU A O 1
ATOM 1427 N N . VAL A 1 197 ? -9.399 -11.009 20.179 1.00 88.00 197 VAL A N 1
ATOM 1428 C CA . VAL A 1 197 ? -8.808 -10.269 21.309 1.00 88.00 197 VAL A CA 1
ATOM 1429 C C . VAL A 1 197 ? -9.293 -10.847 22.638 1.00 88.00 197 VAL A C 1
ATOM 1431 O O . VAL A 1 197 ? -8.477 -11.240 23.470 1.00 88.00 197 VAL A O 1
ATOM 1434 N N . LEU A 1 198 ? -10.610 -10.985 22.818 1.00 88.88 198 LEU A N 1
ATOM 1435 C CA . LEU A 1 198 ? -11.208 -11.485 24.061 1.00 88.88 198 LEU A CA 1
ATOM 1436 C C . LEU A 1 198 ? -10.775 -12.918 24.394 1.00 88.88 198 LEU A C 1
ATOM 1438 O O . LEU A 1 198 ? -10.605 -13.251 25.564 1.00 88.88 198 LEU A O 1
ATOM 1442 N N . ALA A 1 199 ? -10.548 -13.771 23.390 1.00 86.88 199 ALA A N 1
ATOM 1443 C CA . ALA A 1 199 ? -10.042 -15.128 23.600 1.00 86.88 199 ALA A CA 1
ATOM 1444 C C . ALA A 1 199 ? -8.610 -15.168 24.167 1.00 86.88 199 ALA A C 1
ATOM 1446 O O . ALA A 1 199 ? -8.192 -16.201 24.699 1.00 86.88 199 ALA A O 1
ATOM 1447 N N . LYS A 1 200 ? -7.843 -14.080 24.026 1.00 83.38 200 LYS A N 1
ATOM 1448 C CA . LYS A 1 200 ? -6.473 -13.940 24.541 1.00 83.38 200 LYS A CA 1
ATOM 1449 C C . LYS A 1 200 ? -6.399 -13.137 25.844 1.00 83.38 200 LYS A C 1
ATOM 1451 O O . LYS A 1 200 ? -5.381 -13.229 26.528 1.00 83.38 200 LYS A O 1
ATOM 1456 N N . ASP A 1 201 ? -7.454 -12.406 26.192 1.00 78.19 201 ASP A N 1
ATOM 1457 C CA . ASP A 1 201 ? -7.558 -11.630 27.429 1.00 78.19 201 ASP A CA 1
ATOM 1458 C C . ASP A 1 201 ? -7.910 -12.542 28.632 1.00 78.19 201 ASP A C 1
ATOM 1460 O O . ASP A 1 201 ? -8.687 -13.497 28.481 1.00 78.19 201 ASP A O 1
ATOM 1464 N N . PRO A 1 202 ? -7.346 -12.320 29.837 1.00 69.69 202 PRO A N 1
ATOM 1465 C CA . PRO A 1 202 ? -7.792 -12.957 31.071 1.00 69.69 202 PRO A CA 1
ATOM 1466 C C . PRO A 1 202 ? -9.322 -13.035 31.220 1.00 69.69 202 PRO A C 1
ATOM 1468 O O . PRO A 1 202 ? -10.009 -12.037 31.400 1.00 69.69 202 PRO A O 1
ATOM 1471 N N . GLY A 1 203 ? -9.859 -14.257 31.202 1.00 67.62 203 GLY A N 1
ATOM 1472 C CA . GLY A 1 203 ? -11.303 -14.511 31.280 1.00 67.62 203 GLY A CA 1
ATOM 1473 C C . GLY A 1 203 ? -11.907 -15.087 29.999 1.00 67.62 203 GLY A C 1
ATOM 1474 O O . GLY A 1 203 ? -12.958 -15.712 30.093 1.00 67.62 203 GLY A O 1
ATOM 1475 N N . GLY A 1 204 ? -11.224 -14.971 28.851 1.00 69.62 204 GLY A N 1
ATOM 1476 C CA . GLY A 1 204 ? -11.408 -15.800 27.653 1.00 69.62 204 GLY A CA 1
ATOM 1477 C C . GLY A 1 204 ? -12.859 -16.081 27.259 1.00 69.62 204 GLY A C 1
ATOM 1478 O O . GLY A 1 204 ? -13.304 -17.227 27.340 1.00 69.62 204 GLY A O 1
ATOM 1479 N N . THR A 1 205 ? -13.603 -15.062 26.827 1.00 76.62 205 THR A N 1
ATOM 1480 C CA . THR A 1 205 ? -15.004 -15.230 26.396 1.00 76.62 205 THR A CA 1
ATOM 1481 C C . THR A 1 205 ? -15.218 -14.773 24.956 1.00 76.62 205 THR A C 1
ATOM 1483 O O . THR A 1 205 ? -14.373 -14.109 24.369 1.00 76.62 205 THR A O 1
ATOM 1486 N N . GLN A 1 206 ? -16.352 -15.156 24.370 1.00 84.06 206 GLN A N 1
ATOM 1487 C CA . GLN A 1 206 ? -16.833 -14.548 23.128 1.00 84.06 206 GLN A CA 1
ATOM 1488 C C . GLN A 1 206 ? -17.673 -13.318 23.464 1.00 84.06 206 GLN A C 1
ATOM 1490 O O . GLN A 1 206 ? -18.392 -13.331 24.468 1.00 84.06 206 GLN A O 1
ATOM 1495 N N . LEU A 1 207 ? -17.683 -12.320 22.584 1.00 84.31 207 LEU A N 1
ATOM 1496 C CA . LEU A 1 207 ? -18.468 -11.095 22.709 1.00 84.31 207 LEU A CA 1
ATOM 1497 C C . LEU A 1 207 ? -19.941 -11.397 23.010 1.00 84.31 207 LEU A C 1
ATOM 1499 O O . LEU A 1 207 ? -20.533 -10.787 23.891 1.00 84.31 207 LEU A O 1
ATOM 1503 N N . LYS A 1 208 ? -20.515 -12.420 22.358 1.00 85.50 208 LYS A N 1
ATOM 1504 C CA . LYS A 1 208 ? -21.913 -12.855 22.569 1.00 85.50 208 LYS A CA 1
ATOM 1505 C C . LYS A 1 208 ? -22.232 -13.299 24.006 1.00 85.50 208 LYS A C 1
ATOM 1507 O O . LYS A 1 208 ? -23.395 -13.351 24.390 1.00 85.50 208 LYS A O 1
ATOM 1512 N N . SER A 1 209 ? -21.214 -13.731 24.746 1.00 83.31 209 SER A N 1
ATOM 1513 C CA . SER A 1 209 ? -21.296 -14.233 26.124 1.00 83.31 209 SER A CA 1
ATOM 1514 C C . SER A 1 209 ? -20.681 -13.267 27.136 1.00 83.31 209 SER A C 1
ATOM 1516 O O . SER A 1 209 ? -20.724 -13.538 28.334 1.00 83.31 209 SER A O 1
ATOM 1518 N N . HIS A 1 210 ? -20.105 -12.165 26.657 1.00 81.94 210 HIS A N 1
ATOM 1519 C CA . HIS A 1 210 ? -19.545 -11.113 27.481 1.00 81.94 210 HIS A CA 1
ATOM 1520 C C . HIS A 1 210 ? -20.671 -10.142 27.875 1.00 81.94 210 HIS A C 1
ATOM 1522 O O . HIS A 1 210 ? -21.570 -9.879 27.069 1.00 81.94 210 HIS A O 1
ATOM 1528 N N . P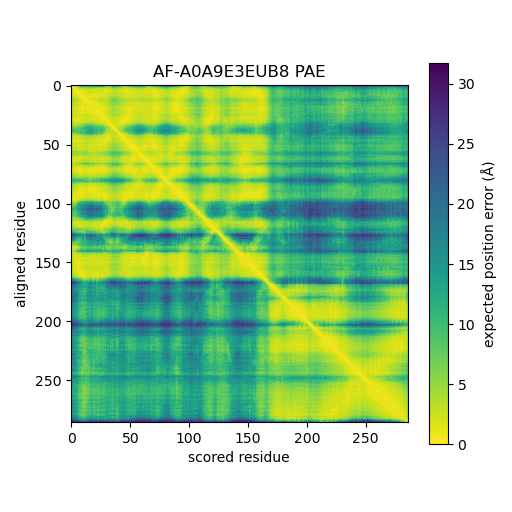RO A 1 211 ? -20.664 -9.586 29.098 1.00 83.94 211 PRO A N 1
ATOM 1529 C CA . PRO A 1 211 ? -21.470 -8.409 29.401 1.00 83.94 211 PRO A CA 1
ATOM 1530 C C . PRO A 1 211 ? -21.225 -7.297 28.364 1.00 83.94 211 PRO A C 1
ATOM 1532 O O . PRO A 1 211 ? -20.155 -7.262 27.757 1.00 83.94 211 PRO A O 1
ATOM 1535 N N . PRO A 1 212 ? -22.163 -6.364 28.143 1.00 86.19 212 PRO A N 1
ATOM 1536 C CA . PRO A 1 212 ? -21.902 -5.226 27.268 1.00 86.19 212 PRO A CA 1
ATOM 1537 C C . PRO A 1 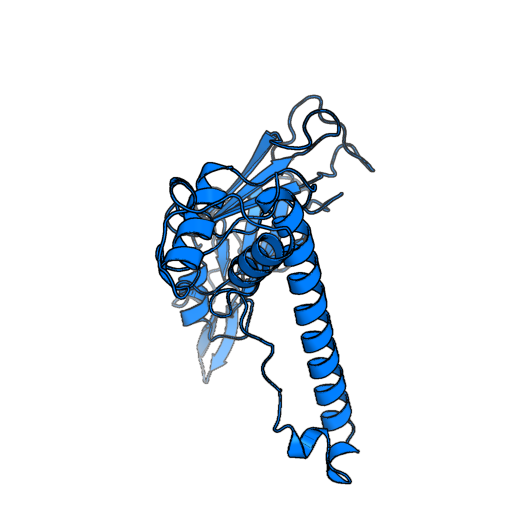212 ? -20.589 -4.533 27.643 1.00 86.19 212 PRO A C 1
ATOM 1539 O O . PRO A 1 212 ? -20.369 -4.219 28.815 1.00 86.19 212 PRO A O 1
ATOM 1542 N N . LEU A 1 213 ? -19.720 -4.331 26.651 1.00 87.31 213 LEU A N 1
ATOM 1543 C CA . LEU A 1 213 ? -18.427 -3.693 26.856 1.00 87.31 213 LEU A CA 1
ATOM 1544 C C . LEU A 1 213 ? -18.635 -2.262 27.352 1.00 87.31 213 LEU A C 1
ATOM 1546 O O . LEU A 1 213 ? -19.426 -1.490 26.807 1.00 87.31 213 LEU A O 1
ATOM 1550 N N . THR A 1 214 ? -17.881 -1.875 28.369 1.00 89.62 214 THR A N 1
ATOM 1551 C CA . THR A 1 214 ? -17.766 -0.476 28.767 1.00 89.62 214 THR A CA 1
ATOM 1552 C C . THR A 1 214 ? -17.050 0.327 27.677 1.00 89.62 214 THR A C 1
ATOM 1554 O O . THR A 1 214 ? -16.338 -0.207 26.821 1.00 89.62 214 THR A O 1
ATOM 1557 N N . ALA A 1 215 ? -17.170 1.655 27.731 1.00 88.00 215 ALA A N 1
ATOM 1558 C CA . ALA A 1 215 ? -16.432 2.534 26.824 1.00 88.00 215 ALA A CA 1
ATOM 1559 C C . ALA A 1 215 ? -14.902 2.373 26.951 1.00 88.00 215 ALA A C 1
ATOM 1561 O O . ALA A 1 215 ? -14.178 2.569 25.977 1.00 88.00 215 ALA A O 1
ATOM 1562 N N . ALA A 1 216 ? -14.399 2.025 28.141 1.00 89.44 216 ALA A N 1
ATOM 1563 C CA . ALA A 1 216 ? -12.975 1.785 28.362 1.00 89.44 216 ALA A CA 1
ATOM 1564 C C . ALA A 1 216 ? -12.519 0.466 27.719 1.00 89.44 216 ALA A C 1
ATOM 1566 O O . ALA A 1 216 ? -11.537 0.467 26.981 1.00 89.44 216 ALA A O 1
ATOM 1567 N N . GLU A 1 217 ? -13.268 -0.622 27.920 1.00 89.50 217 GLU A N 1
ATOM 1568 C CA . GLU A 1 217 ? -12.984 -1.926 27.300 1.00 89.50 217 GLU A CA 1
ATOM 1569 C C . GLU A 1 217 ? -13.079 -1.851 25.773 1.00 89.50 217 GLU A C 1
ATOM 1571 O O . GLU A 1 217 ? -12.212 -2.362 25.073 1.00 89.50 217 GLU A O 1
ATOM 1576 N N . SER A 1 218 ? -14.064 -1.120 25.245 1.00 90.50 218 SER A N 1
ATOM 1577 C CA . SER A 1 218 ? -14.215 -0.905 23.800 1.00 90.50 218 SER A CA 1
ATOM 1578 C C . SER A 1 218 ? -12.997 -0.206 23.186 1.00 90.50 218 SER A C 1
ATOM 1580 O O . SER A 1 218 ? -12.535 -0.590 22.112 1.00 90.50 218 SER A O 1
ATOM 1582 N N . ARG A 1 219 ? -12.436 0.800 23.876 1.00 90.81 219 ARG A N 1
ATOM 1583 C CA . ARG A 1 219 ? -11.201 1.479 23.447 1.00 90.81 219 ARG A CA 1
ATOM 1584 C C . ARG A 1 219 ? -9.986 0.565 23.530 1.00 90.81 219 ARG A C 1
ATOM 1586 O O . ARG A 1 219 ? -9.157 0.613 22.628 1.00 90.81 219 ARG A O 1
ATOM 1593 N N . GLN A 1 220 ? -9.888 -0.250 24.580 1.00 90.62 220 GLN A N 1
ATOM 1594 C CA . GLN A 1 220 ? -8.793 -1.206 24.728 1.00 90.62 220 GLN A CA 1
ATOM 1595 C C . GLN A 1 220 ? -8.827 -2.245 23.605 1.00 90.62 220 GLN A C 1
ATOM 1597 O O . GLN A 1 220 ? -7.830 -2.422 22.917 1.00 90.62 220 GLN A O 1
ATOM 1602 N N . ILE A 1 221 ? -9.981 -2.865 23.353 1.00 90.44 221 ILE A N 1
ATOM 1603 C CA . ILE A 1 221 ? -10.146 -3.859 22.285 1.00 90.44 221 ILE A CA 1
ATOM 1604 C C . ILE A 1 221 ? -9.846 -3.241 20.919 1.00 90.44 221 ILE A C 1
ATOM 1606 O O . ILE A 1 221 ? -9.107 -3.820 20.127 1.00 90.44 221 ILE A O 1
ATOM 1610 N N . ALA A 1 222 ? -10.361 -2.040 20.646 1.00 90.69 222 ALA A N 1
ATOM 1611 C CA . ALA A 1 222 ? -10.048 -1.332 19.411 1.00 90.69 222 ALA A CA 1
ATOM 1612 C C . ALA A 1 222 ? -8.541 -1.060 19.261 1.00 90.69 222 ALA A C 1
ATOM 1614 O O . ALA A 1 222 ? -7.995 -1.223 18.170 1.00 90.69 222 ALA A O 1
ATOM 1615 N N . ALA A 1 223 ? -7.856 -0.691 20.348 1.00 89.56 223 ALA A N 1
ATOM 1616 C CA . ALA A 1 223 ? -6.411 -0.509 20.343 1.00 89.56 223 ALA A CA 1
ATOM 1617 C C . ALA A 1 223 ? -5.664 -1.827 20.082 1.00 89.56 223 ALA A C 1
ATOM 1619 O O . ALA A 1 223 ? -4.766 -1.827 19.251 1.00 89.56 223 ALA A O 1
ATOM 1620 N N . GLU A 1 224 ? -6.048 -2.943 20.701 1.00 87.88 224 GLU A N 1
ATOM 1621 C CA . GLU A 1 224 ? -5.439 -4.266 20.463 1.00 87.88 224 GLU A CA 1
ATOM 1622 C C . GLU A 1 224 ? -5.585 -4.725 18.999 1.00 87.88 224 GLU A C 1
ATOM 1624 O O . GLU A 1 224 ? -4.656 -5.291 18.423 1.00 87.88 224 GLU A O 1
ATOM 1629 N N . ILE A 1 225 ? -6.729 -4.437 18.368 1.00 86.06 225 ILE A N 1
ATOM 1630 C CA . ILE A 1 225 ? -6.981 -4.747 16.951 1.00 86.06 225 ILE A CA 1
ATOM 1631 C C . ILE A 1 225 ? -6.107 -3.882 16.029 1.00 86.06 225 ILE A C 1
ATOM 1633 O O . ILE A 1 225 ? -5.501 -4.391 15.085 1.00 86.06 225 ILE A O 1
ATOM 1637 N N . VAL A 1 226 ? -6.062 -2.567 16.272 1.00 85.56 226 VAL A N 1
ATOM 1638 C CA . VAL A 1 226 ? -5.366 -1.604 15.400 1.00 85.56 226 VAL A CA 1
ATOM 1639 C C . VAL A 1 226 ? -3.851 -1.668 15.581 1.00 85.56 226 VAL A C 1
ATOM 1641 O O . VAL A 1 226 ? -3.108 -1.703 14.603 1.00 85.56 226 VAL A O 1
ATOM 1644 N N . TRP A 1 227 ? -3.370 -1.751 16.822 1.00 82.25 227 TRP A N 1
ATOM 1645 C CA . TRP A 1 227 ? -1.944 -1.823 17.158 1.00 82.25 227 TRP A CA 1
ATOM 1646 C C . TRP A 1 227 ? -1.360 -3.224 16.976 1.00 82.25 227 TRP A C 1
ATOM 1648 O O . TRP A 1 227 ? -0.449 -3.640 17.701 1.00 82.25 227 TRP A O 1
ATOM 1658 N N . ASN A 1 228 ? -1.837 -3.949 15.971 1.00 78.62 228 ASN A N 1
ATOM 1659 C CA . ASN A 1 228 ? -1.291 -5.232 15.594 1.00 78.62 228 ASN A CA 1
ATOM 1660 C C . ASN A 1 228 ? 0.143 -5.040 15.069 1.00 78.62 228 ASN A C 1
ATOM 1662 O O . ASN A 1 228 ? 0.379 -4.693 13.913 1.00 78.62 228 ASN A O 1
ATOM 1666 N N . ARG A 1 229 ? 1.135 -5.262 15.939 1.00 75.81 229 ARG A N 1
ATOM 1667 C CA . ARG A 1 229 ? 2.560 -5.034 15.637 1.00 75.81 229 ARG A CA 1
ATOM 1668 C C . ARG A 1 229 ? 3.131 -5.997 14.600 1.00 75.81 229 ARG A C 1
ATOM 1670 O O . ARG A 1 229 ? 4.208 -5.727 14.074 1.00 75.81 229 ARG A O 1
ATOM 1677 N N . ALA A 1 230 ? 2.441 -7.099 14.310 1.00 69.50 230 ALA A N 1
ATOM 1678 C CA . ALA A 1 230 ? 2.796 -7.952 13.183 1.00 69.50 230 ALA A CA 1
ATOM 1679 C C . ALA A 1 230 ? 2.413 -7.273 11.857 1.00 69.50 230 ALA A C 1
ATOM 1681 O O . ALA A 1 230 ? 3.207 -7.299 10.918 1.00 69.50 230 ALA A O 1
ATOM 1682 N N . LEU A 1 231 ? 1.247 -6.613 11.816 1.00 66.75 231 LEU A N 1
ATOM 1683 C CA . LEU A 1 231 ? 0.787 -5.793 10.689 1.00 66.75 231 LEU A CA 1
ATOM 1684 C C . LEU A 1 231 ? 1.610 -4.523 10.508 1.00 66.75 231 LEU A C 1
ATOM 1686 O O . LEU A 1 231 ? 2.145 -4.272 9.427 1.00 66.75 231 LEU A O 1
ATOM 1690 N N . TYR A 1 232 ? 1.770 -3.777 11.593 1.00 72.69 232 TYR A N 1
ATOM 1691 C CA . TYR A 1 232 ? 2.423 -2.479 11.597 1.00 72.69 232 TYR A CA 1
ATOM 1692 C C . TYR A 1 232 ? 3.531 -2.474 12.653 1.00 72.69 232 TYR A C 1
ATOM 1694 O O . TYR A 1 232 ? 3.341 -1.976 13.768 1.00 72.69 232 TYR A O 1
ATOM 1702 N N . PRO A 1 233 ? 4.698 -3.076 12.369 1.00 74.62 233 PRO A N 1
ATOM 1703 C CA . PRO A 1 233 ? 5.809 -3.054 13.308 1.00 74.62 233 PRO A CA 1
ATOM 1704 C C . PRO A 1 233 ? 6.335 -1.620 13.469 1.00 74.62 233 PRO A C 1
ATOM 1706 O O . PRO A 1 233 ? 6.428 -0.901 12.471 1.00 74.62 233 PRO A O 1
ATOM 1709 N N . PRO A 1 234 ? 6.748 -1.208 14.683 1.00 80.38 234 PRO A N 1
ATOM 1710 C CA . PRO A 1 234 ? 7.263 0.141 14.917 1.00 80.38 234 PRO A CA 1
ATOM 1711 C C . PR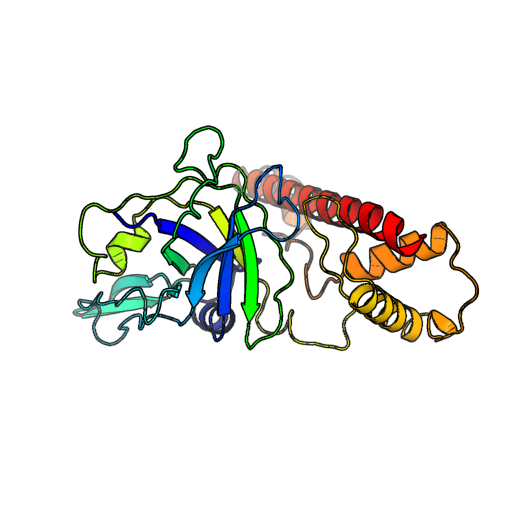O A 1 234 ? 8.468 0.444 14.016 1.00 80.38 234 PRO A C 1
ATOM 1713 O O . PRO A 1 234 ? 9.175 -0.496 13.619 1.00 80.38 234 PRO 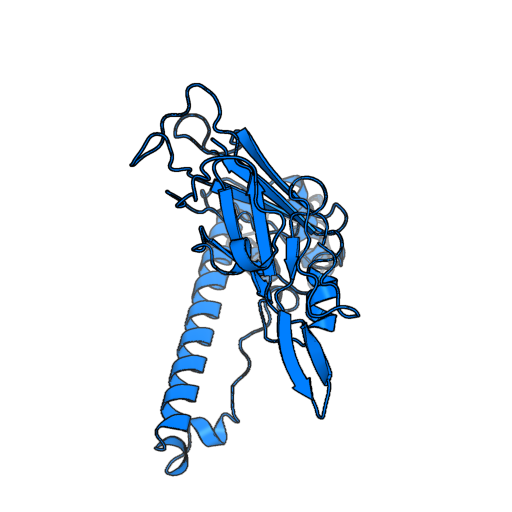A O 1
ATOM 1716 N N . PRO A 1 235 ? 8.732 1.724 13.705 1.00 85.50 235 PRO A N 1
ATOM 1717 C CA . PRO A 1 235 ? 9.911 2.101 12.938 1.00 85.50 235 PRO A CA 1
ATOM 1718 C C . PRO A 1 235 ? 11.177 1.593 13.627 1.00 85.50 235 PRO A C 1
ATOM 1720 O O . PRO A 1 235 ? 11.264 1.524 14.856 1.00 85.50 235 PRO A O 1
ATOM 1723 N N . THR A 1 236 ? 12.143 1.169 12.820 1.00 86.06 236 THR A N 1
ATOM 1724 C CA . THR A 1 236 ? 13.419 0.658 13.317 1.00 86.06 236 THR A CA 1
ATOM 1725 C C . THR A 1 236 ? 14.414 1.811 13.320 1.00 86.06 236 THR A C 1
ATOM 1727 O O . THR A 1 236 ? 14.597 2.421 12.268 1.00 86.06 236 THR A O 1
ATOM 1730 N N . PRO A 1 237 ? 15.066 2.108 14.458 1.00 88.56 237 PRO A N 1
ATOM 1731 C CA . PRO A 1 237 ? 16.110 3.118 14.504 1.00 88.56 237 PRO A CA 1
ATOM 1732 C C . PRO A 1 237 ? 17.171 2.862 13.421 1.00 88.56 237 PRO A C 1
ATOM 1734 O O . PRO A 1 237 ? 17.668 1.735 13.330 1.00 88.56 237 PRO A O 1
ATOM 1737 N N . PRO A 1 238 ? 17.547 3.869 12.614 1.00 89.06 238 PRO A N 1
ATOM 1738 C CA . PRO A 1 238 ? 18.593 3.716 11.601 1.00 89.06 238 PRO A CA 1
ATOM 1739 C C . PRO A 1 238 ? 19.973 3.462 12.228 1.00 89.06 238 PRO A C 1
ATOM 1741 O O . PRO A 1 238 ? 20.867 2.939 11.565 1.00 89.06 238 PRO A O 1
ATOM 1744 N N . ARG A 1 239 ? 20.138 3.814 13.511 1.00 92.44 239 ARG A N 1
ATOM 1745 C CA . ARG A 1 239 ? 21.328 3.588 14.341 1.00 92.44 239 ARG A CA 1
ATOM 1746 C C . ARG A 1 239 ? 20.927 3.306 15.784 1.00 92.44 239 ARG A C 1
ATOM 1748 O O . ARG A 1 239 ? 19.751 3.389 16.138 1.00 92.44 239 ARG A O 1
ATOM 1755 N N . SER A 1 240 ? 21.904 2.998 16.635 1.00 94.00 240 SER A N 1
ATOM 1756 C CA . SER A 1 240 ? 21.650 2.874 18.073 1.00 94.00 240 SER A CA 1
ATOM 1757 C C . SER A 1 240 ? 21.085 4.178 18.655 1.00 94.00 240 SER A C 1
ATOM 1759 O O . SER A 1 240 ? 21.441 5.274 18.219 1.00 94.00 240 SER A O 1
ATOM 1761 N N . LEU A 1 241 ? 20.210 4.065 19.659 1.00 93.50 241 LEU A N 1
ATOM 1762 C CA . LEU A 1 241 ? 19.702 5.241 20.371 1.00 93.50 241 LEU A CA 1
ATOM 1763 C C . LEU A 1 241 ? 20.852 6.000 21.054 1.00 93.50 241 LEU A C 1
ATOM 1765 O O . LEU A 1 241 ? 20.882 7.225 21.002 1.00 93.50 241 LEU A O 1
ATOM 1769 N N . ASP A 1 242 ? 21.835 5.290 21.612 1.00 94.69 242 ASP A N 1
ATOM 1770 C CA . ASP A 1 242 ? 22.990 5.915 22.263 1.00 94.69 242 ASP A CA 1
ATOM 1771 C C . ASP A 1 242 ? 23.744 6.848 21.306 1.00 94.69 242 ASP A C 1
ATOM 1773 O O . ASP A 1 242 ? 24.046 7.983 21.666 1.00 94.69 242 ASP A O 1
ATOM 1777 N N . GLU A 1 243 ? 23.977 6.420 20.063 1.00 93.19 243 GLU A N 1
ATOM 1778 C CA . GLU A 1 243 ? 24.625 7.244 19.036 1.00 93.19 243 GLU A CA 1
ATOM 1779 C C . GLU A 1 243 ? 23.765 8.449 18.628 1.00 93.19 243 GLU A C 1
ATOM 1781 O O . GLU A 1 243 ? 24.277 9.559 18.496 1.00 93.19 243 GLU A O 1
ATOM 1786 N N . MET A 1 244 ? 22.451 8.257 18.473 1.00 94.38 244 MET A N 1
ATOM 1787 C CA . MET A 1 244 ? 21.544 9.326 18.038 1.00 94.38 244 MET A CA 1
ATOM 1788 C C . MET A 1 244 ? 21.314 10.411 19.096 1.00 94.38 244 MET A C 1
ATOM 1790 O O . MET A 1 244 ? 21.055 11.563 18.733 1.00 94.38 244 MET A O 1
ATOM 1794 N N . TYR A 1 245 ? 21.407 10.069 20.382 1.00 95.94 245 TYR A N 1
ATOM 1795 C CA . TYR A 1 245 ? 21.009 10.948 21.487 1.00 95.94 245 TYR A CA 1
ATOM 1796 C C . TYR A 1 245 ? 22.150 11.336 22.444 1.00 95.94 245 TYR A C 1
ATOM 1798 O O . TYR A 1 245 ? 21.924 12.168 23.323 1.00 95.94 245 TYR A O 1
ATOM 1806 N N . THR A 1 246 ? 23.369 10.803 22.280 1.00 95.50 246 THR A N 1
ATOM 1807 C CA . THR A 1 246 ? 24.511 11.123 23.159 1.00 95.50 246 THR A CA 1
ATOM 1808 C C . THR A 1 246 ? 25.555 11.993 22.464 1.00 95.50 246 THR A C 1
ATOM 1810 O O . THR A 1 246 ? 26.165 11.612 21.461 1.00 95.50 246 THR A O 1
ATOM 1813 N N . THR A 1 247 ? 25.835 13.156 23.046 1.00 91.88 247 THR A N 1
ATOM 1814 C CA . THR A 1 247 ? 26.901 14.050 22.581 1.00 91.88 247 THR A CA 1
ATOM 1815 C C . THR A 1 247 ? 28.295 13.493 22.909 1.00 91.88 247 THR A C 1
ATOM 1817 O O . THR A 1 247 ? 28.465 12.878 23.964 1.00 91.88 247 THR A O 1
ATOM 1820 N N . PRO A 1 248 ? 29.322 13.756 22.078 1.00 89.81 248 PRO A N 1
ATOM 1821 C CA . PRO A 1 248 ? 29.278 14.612 20.888 1.00 89.81 248 PRO A CA 1
ATOM 1822 C C . PRO A 1 248 ? 28.858 13.876 19.606 1.00 89.81 248 PRO A C 1
ATOM 1824 O O . PRO A 1 248 ? 28.685 14.516 18.576 1.00 89.81 248 PRO A O 1
ATOM 1827 N N . ALA A 1 249 ? 28.694 12.549 19.637 1.00 83.38 249 ALA A N 1
ATOM 1828 C CA . ALA A 1 249 ? 28.358 11.762 18.445 1.00 83.38 249 ALA A CA 1
ATOM 1829 C C . ALA A 1 249 ? 27.035 12.219 17.801 1.00 83.38 249 ALA A C 1
ATOM 1831 O O . ALA A 1 249 ? 26.958 12.374 16.584 1.00 83.38 249 ALA A O 1
ATOM 1832 N N . SER A 1 250 ? 26.043 12.557 18.628 1.00 87.69 250 SER A N 1
ATOM 1833 C CA . SER A 1 250 ? 24.739 13.073 18.202 1.00 87.69 250 SER A CA 1
ATOM 1834 C C . SER A 1 250 ? 24.771 14.433 17.493 1.00 87.69 250 SER A C 1
ATOM 1836 O O . SER A 1 250 ? 23.724 14.887 17.016 1.00 87.69 250 SER A O 1
ATOM 1838 N N . ASP A 1 251 ? 25.925 15.112 17.471 1.00 91.44 251 ASP A N 1
ATOM 1839 C CA . ASP A 1 251 ? 26.087 16.421 16.836 1.00 91.44 251 ASP A CA 1
ATOM 1840 C C . ASP A 1 251 ? 26.473 16.349 15.360 1.00 91.44 251 ASP A C 1
ATOM 1842 O O . ASP A 1 251 ? 26.327 17.356 14.659 1.00 91.44 251 ASP A O 1
ATOM 1846 N N . ALA A 1 252 ? 26.913 15.184 14.880 1.00 94.44 252 ALA A N 1
ATOM 1847 C CA . ALA A 1 252 ? 27.201 14.969 13.470 1.00 94.44 252 ALA A CA 1
ATOM 1848 C C . ALA A 1 252 ? 25.926 15.116 12.617 1.00 94.44 252 ALA A C 1
ATOM 1850 O O . ALA A 1 252 ? 24.843 14.672 13.005 1.00 94.44 252 ALA A O 1
ATOM 1851 N N . ASP A 1 253 ? 26.040 15.760 11.453 1.00 95.31 253 ASP A N 1
ATOM 1852 C CA . ASP A 1 253 ? 24.881 16.123 10.623 1.00 95.31 253 ASP A CA 1
ATOM 1853 C C . ASP A 1 253 ? 24.104 14.903 10.112 1.00 95.31 253 ASP A C 1
ATOM 1855 O O . ASP A 1 253 ? 22.874 14.928 10.029 1.00 95.31 253 ASP A O 1
ATOM 1859 N N . ASP A 1 254 ? 24.808 13.817 9.794 1.00 95.38 254 ASP A N 1
ATOM 1860 C CA . ASP A 1 254 ? 24.197 12.553 9.399 1.00 95.38 254 ASP A CA 1
ATOM 1861 C C . ASP A 1 254 ? 23.418 11.921 10.559 1.00 95.38 254 ASP A C 1
ATOM 1863 O O . ASP A 1 254 ? 22.277 11.513 10.360 1.00 95.38 254 ASP A O 1
ATOM 1867 N N . VAL A 1 255 ? 23.972 11.929 11.774 1.00 94.19 255 VAL A N 1
ATOM 1868 C CA . VAL A 1 255 ? 23.296 11.430 12.982 1.00 94.19 255 VAL A CA 1
ATOM 1869 C C . VAL A 1 255 ? 22.067 12.276 13.329 1.00 94.19 255 VAL A C 1
ATOM 1871 O O . VAL A 1 255 ? 21.019 11.730 13.670 1.00 94.19 255 VAL A O 1
ATOM 1874 N N . LYS A 1 256 ? 22.147 13.607 13.192 1.00 94.19 256 LYS A N 1
ATOM 1875 C CA . LYS A 1 256 ? 20.999 14.508 13.394 1.00 94.19 256 LYS A CA 1
ATOM 1876 C C . LYS A 1 256 ? 19.870 14.225 12.412 1.00 94.19 256 LYS A C 1
ATOM 1878 O O . LYS A 1 256 ? 18.716 14.147 12.829 1.00 94.19 256 LYS A O 1
ATOM 1883 N N . ARG A 1 257 ? 20.192 14.070 11.125 1.00 94.69 257 ARG A N 1
ATOM 1884 C CA . ARG A 1 257 ? 19.209 13.731 10.089 1.00 94.69 257 ARG A CA 1
ATOM 1885 C C . ARG A 1 257 ? 18.553 12.382 10.386 1.00 94.69 257 ARG A C 1
ATOM 1887 O O . ARG A 1 257 ? 17.330 12.293 10.343 1.00 94.69 257 ARG A O 1
ATOM 1894 N N . ASP A 1 258 ? 19.353 11.374 10.724 1.00 95.00 258 ASP A N 1
ATOM 1895 C CA . ASP A 1 258 ? 18.874 10.026 11.034 1.00 95.00 258 ASP A CA 1
ATOM 1896 C C . ASP A 1 258 ? 17.966 10.032 12.289 1.00 95.00 258 ASP A C 1
ATOM 1898 O O . ASP A 1 258 ? 16.907 9.401 12.285 1.00 95.00 258 ASP A O 1
ATOM 1902 N N . ARG A 1 259 ? 18.305 10.823 13.324 1.00 94.88 259 ARG A N 1
ATOM 1903 C CA . ARG A 1 259 ? 17.444 11.047 14.502 1.00 94.88 259 ARG A CA 1
ATOM 1904 C C . ARG A 1 259 ? 16.116 11.702 14.125 1.00 94.88 259 ARG A C 1
ATOM 1906 O O . ARG A 1 259 ? 15.067 11.177 14.482 1.00 94.88 259 ARG A O 1
ATOM 1913 N N . MET A 1 260 ? 16.151 12.825 13.403 1.00 95.31 260 MET A N 1
ATOM 1914 C CA . MET A 1 260 ? 14.940 13.560 13.008 1.00 95.31 260 MET A CA 1
ATOM 1915 C C . MET A 1 260 ? 14.008 12.704 12.149 1.00 95.31 260 MET A C 1
ATOM 1917 O O . MET A 1 260 ? 12.790 12.766 12.306 1.00 95.31 260 MET A O 1
ATOM 1921 N N . GLN A 1 261 ? 14.576 11.890 11.257 1.00 93.31 261 GLN A N 1
ATOM 1922 C CA . GLN A 1 261 ? 13.807 10.940 10.468 1.00 93.31 261 GLN A CA 1
ATOM 1923 C C . GLN A 1 261 ? 13.119 9.908 11.370 1.00 93.31 261 GLN A C 1
ATOM 1925 O O . GLN A 1 261 ? 11.905 9.744 11.279 1.00 93.31 261 GLN A O 1
ATOM 1930 N N . PHE A 1 262 ? 13.864 9.257 12.269 1.00 92.50 262 PHE A N 1
ATOM 1931 C CA . PHE A 1 262 ? 13.301 8.256 13.175 1.00 92.50 262 PHE A CA 1
ATOM 1932 C C . PHE A 1 262 ? 12.214 8.833 14.096 1.00 92.50 262 PHE A C 1
ATOM 1934 O O . PHE A 1 262 ? 11.168 8.213 14.275 1.00 92.50 262 PHE A O 1
ATOM 1941 N N . GLU A 1 263 ? 12.427 10.024 14.658 1.00 93.75 263 GLU A N 1
ATOM 1942 C CA . GLU A 1 263 ? 11.435 10.714 15.492 1.00 93.75 263 GLU A CA 1
ATOM 1943 C C . GLU A 1 263 ? 10.164 11.053 14.701 1.00 93.75 263 GLU A C 1
ATOM 1945 O O . GLU A 1 263 ? 9.057 10.846 15.199 1.00 93.75 263 GLU A O 1
ATOM 1950 N N . GLY A 1 264 ? 10.312 11.520 13.456 1.00 94.62 264 GLY A N 1
ATOM 1951 C CA . GLY A 1 264 ? 9.188 11.790 12.559 1.00 94.62 264 GLY A CA 1
ATOM 1952 C C . GLY A 1 264 ? 8.397 10.528 12.213 1.00 94.62 264 GLY A C 1
ATOM 1953 O O . GLY A 1 264 ? 7.169 10.523 12.311 1.00 94.62 264 GLY A O 1
ATOM 1954 N N . GLU A 1 265 ? 9.089 9.438 11.876 1.00 89.69 265 GLU A N 1
ATOM 1955 C CA . GLU A 1 265 ? 8.475 8.132 11.617 1.00 89.69 265 GLU A CA 1
ATOM 1956 C C . GLU A 1 265 ? 7.748 7.597 12.858 1.00 89.69 265 GLU A C 1
ATOM 1958 O O . GLU A 1 265 ? 6.618 7.118 12.755 1.00 89.69 265 GLU A O 1
ATOM 1963 N N . LEU A 1 266 ? 8.358 7.707 14.044 1.00 88.56 266 LEU A N 1
ATOM 1964 C CA . LEU A 1 266 ? 7.763 7.254 15.301 1.00 88.56 266 LEU A CA 1
ATOM 1965 C C . LEU A 1 266 ? 6.519 8.067 15.665 1.00 88.56 266 LEU A C 1
ATOM 1967 O O . LEU A 1 266 ? 5.506 7.482 16.052 1.00 88.56 266 LEU A O 1
ATOM 1971 N N . ALA A 1 267 ? 6.573 9.391 15.511 1.00 91.62 267 ALA A N 1
ATOM 1972 C CA . ALA A 1 267 ? 5.435 10.267 15.760 1.00 91.62 267 ALA A CA 1
ATOM 1973 C C . ALA A 1 267 ? 4.277 9.979 14.791 1.00 91.62 267 ALA A C 1
ATOM 1975 O O . ALA A 1 267 ? 3.136 9.842 15.231 1.00 91.62 267 ALA A O 1
ATOM 1976 N N . GLY A 1 268 ? 4.564 9.825 13.493 1.00 88.12 268 GLY A N 1
ATOM 1977 C CA . GLY A 1 268 ? 3.560 9.468 12.486 1.00 88.12 268 GLY A CA 1
ATOM 1978 C C . GLY A 1 268 ? 2.915 8.112 12.771 1.00 88.12 268 GLY A C 1
ATOM 1979 O O . GLY A 1 268 ? 1.691 8.004 12.815 1.00 88.12 268 GLY A O 1
ATOM 1980 N N . TYR A 1 269 ? 3.736 7.103 13.067 1.00 85.25 269 TYR A N 1
ATOM 1981 C CA . TYR A 1 269 ? 3.289 5.767 13.454 1.00 85.25 269 TYR A CA 1
ATOM 1982 C C . TYR A 1 269 ? 2.345 5.795 14.668 1.00 85.25 269 TYR A C 1
ATOM 1984 O O . TYR A 1 269 ? 1.282 5.177 14.654 1.00 85.25 269 TYR A O 1
ATOM 1992 N N . GLN A 1 270 ? 2.696 6.546 15.716 1.00 88.31 270 GLN A N 1
ATOM 1993 C CA . GLN A 1 270 ? 1.844 6.681 16.897 1.00 88.31 270 GLN A CA 1
ATOM 1994 C C . GLN A 1 270 ? 0.545 7.436 16.601 1.00 88.31 270 GLN A C 1
ATOM 1996 O O . GLN A 1 270 ? -0.517 7.028 17.076 1.00 88.31 270 GLN A O 1
ATOM 2001 N N . ALA A 1 271 ? 0.613 8.524 15.832 1.00 87.94 271 ALA A N 1
ATOM 2002 C CA . ALA A 1 271 ? -0.542 9.354 15.512 1.00 87.94 271 ALA A CA 1
ATOM 2003 C C . ALA A 1 271 ? -1.595 8.582 14.706 1.00 87.94 271 ALA A C 1
ATOM 2005 O O . ALA A 1 271 ? -2.770 8.597 15.077 1.00 87.94 271 ALA A O 1
ATOM 2006 N N . VAL A 1 272 ? -1.170 7.869 13.656 1.00 85.94 272 VAL A N 1
ATOM 2007 C CA . VAL A 1 272 ? -2.058 7.083 12.785 1.00 85.94 272 VAL A CA 1
ATOM 2008 C C . VAL A 1 272 ? -2.793 6.013 13.589 1.00 85.94 272 VAL A C 1
ATOM 2010 O O . VAL A 1 272 ? -4.021 6.034 13.656 1.00 85.94 272 VAL A O 1
ATOM 2013 N N . HIS A 1 273 ? -2.066 5.146 14.296 1.00 85.00 273 HIS A N 1
ATOM 2014 C CA . HIS A 1 273 ? -2.693 4.034 15.015 1.00 85.00 273 HIS A CA 1
ATOM 2015 C C . HIS A 1 273 ? -3.505 4.477 16.236 1.00 85.00 273 HIS A C 1
ATOM 2017 O O . HIS A 1 273 ? -4.482 3.828 16.606 1.00 85.00 273 HIS A O 1
ATOM 2023 N N . THR A 1 274 ? -3.164 5.610 16.859 1.00 87.75 274 THR A N 1
ATOM 2024 C CA . THR A 1 274 ? -4.023 6.200 17.899 1.00 87.75 274 THR A CA 1
ATOM 2025 C C . THR A 1 274 ? -5.342 6.691 17.301 1.00 87.75 274 THR A C 1
ATOM 2027 O O . THR A 1 274 ? -6.403 6.423 17.865 1.00 87.75 274 THR A O 1
ATOM 2030 N N . ALA A 1 275 ? -5.298 7.387 16.161 1.00 86.75 275 ALA A N 1
ATOM 2031 C CA . ALA A 1 275 ? -6.493 7.899 15.496 1.00 86.75 275 ALA A CA 1
ATOM 2032 C C . ALA A 1 275 ? -7.404 6.764 15.000 1.00 86.75 275 ALA A C 1
ATOM 2034 O O . ALA A 1 275 ? -8.613 6.799 15.229 1.00 86.75 275 ALA A O 1
ATOM 2035 N N . GLU A 1 276 ? -6.828 5.730 14.388 1.00 86.81 276 GLU A N 1
ATOM 2036 C CA . GLU A 1 276 ? -7.547 4.533 13.942 1.00 86.81 276 GLU A CA 1
ATOM 2037 C C . GLU A 1 276 ? -8.191 3.777 15.109 1.00 86.81 276 GLU A C 1
ATOM 2039 O O . GLU A 1 276 ? -9.370 3.433 15.031 1.00 86.81 276 GLU A O 1
ATOM 2044 N N . ALA A 1 277 ? -7.468 3.579 16.218 1.00 88.06 277 ALA A N 1
ATOM 2045 C CA . ALA A 1 277 ? -8.003 2.919 17.411 1.00 88.06 277 ALA A CA 1
ATOM 2046 C C . ALA A 1 277 ? -9.174 3.702 18.019 1.00 88.06 277 ALA A C 1
ATOM 2048 O O . ALA A 1 277 ? -10.205 3.121 18.357 1.00 88.06 277 ALA A O 1
ATOM 2049 N N . LEU A 1 278 ? -9.055 5.031 18.117 1.00 88.56 278 LEU A N 1
ATOM 2050 C CA . LEU A 1 278 ? -10.147 5.889 18.584 1.00 88.56 278 LEU A CA 1
ATOM 2051 C C . LEU A 1 278 ? -11.363 5.820 17.658 1.00 88.56 278 LEU A C 1
ATOM 2053 O O . LEU A 1 278 ? -12.495 5.779 18.141 1.00 88.56 278 LEU A O 1
ATOM 2057 N N . ARG A 1 279 ? -11.140 5.778 16.341 1.00 88.00 279 ARG A N 1
ATOM 2058 C CA . ARG A 1 279 ? -12.218 5.658 15.358 1.00 88.00 279 ARG A CA 1
ATOM 2059 C C . ARG A 1 279 ? -12.914 4.303 15.458 1.00 88.00 279 ARG A C 1
ATOM 2061 O O . ARG A 1 279 ? -14.139 4.262 15.521 1.00 88.00 279 ARG A O 1
ATOM 2068 N N . LEU A 1 280 ? -12.152 3.210 15.535 1.00 88.69 280 LEU A N 1
ATOM 2069 C CA . LEU A 1 280 ? -12.697 1.859 15.681 1.00 88.69 280 LEU A CA 1
ATOM 2070 C C . LEU A 1 280 ? -13.480 1.694 16.984 1.00 88.69 280 LEU A C 1
ATOM 2072 O O . LEU A 1 280 ? -14.545 1.082 16.977 1.00 88.69 280 LEU A O 1
ATOM 2076 N N . ALA A 1 281 ? -13.008 2.288 18.083 1.00 89.00 281 ALA A N 1
ATOM 2077 C CA . ALA A 1 281 ? -13.703 2.244 19.367 1.00 89.00 281 ALA A CA 1
ATOM 2078 C C . ALA A 1 281 ? -15.141 2.786 19.280 1.00 89.00 281 ALA A C 1
ATOM 2080 O O . ALA A 1 281 ? -16.022 2.286 19.978 1.00 89.00 281 ALA A O 1
ATOM 2081 N N . GLY A 1 282 ? -15.392 3.763 18.399 1.00 86.19 282 GLY A N 1
ATOM 2082 C CA . GLY A 1 282 ? -16.732 4.293 18.135 1.00 86.19 282 GLY A CA 1
ATOM 2083 C C . GLY A 1 282 ? -17.698 3.273 17.525 1.00 86.19 282 GLY A C 1
ATOM 2084 O O . GLY A 1 282 ? -18.901 3.394 17.729 1.00 86.19 282 GLY A O 1
ATOM 2085 N N . PHE A 1 283 ? -17.185 2.254 16.832 1.00 87.06 283 PHE A N 1
ATOM 2086 C CA . PHE A 1 283 ? -17.988 1.166 16.269 1.00 87.06 283 PHE A CA 1
ATOM 2087 C C . PHE A 1 283 ? -18.088 -0.037 17.209 1.00 87.06 283 PHE A C 1
ATOM 2089 O O . PHE A 1 283 ? -19.075 -0.760 17.161 1.00 87.06 283 PHE A O 1
ATOM 2096 N N . VAL A 1 284 ? -17.079 -0.274 18.059 1.00 83.38 284 VAL A N 1
ATOM 2097 C CA . VAL A 1 284 ? -17.119 -1.352 19.069 1.00 83.38 284 VAL A CA 1
ATOM 2098 C C . VAL A 1 284 ? -18.181 -1.061 20.136 1.00 83.38 284 VAL A C 1
ATOM 2100 O O . VAL A 1 284 ? -18.808 -1.980 20.649 1.00 83.38 284 VAL A O 1
ATOM 2103 N N . TYR A 1 285 ? -18.384 0.222 20.444 1.00 68.38 285 TYR A N 1
ATOM 2104 C CA . TYR A 1 285 ? -19.325 0.720 21.451 1.00 68.38 285 TYR A CA 1
ATOM 2105 C C . TYR A 1 285 ? -20.790 0.842 20.958 1.00 68.38 285 TYR A C 1
ATOM 2107 O O . TYR A 1 285 ? -21.640 1.315 21.711 1.00 68.38 285 TYR A O 1
ATOM 2115 N N . ALA A 1 286 ? -21.097 0.467 19.712 1.00 53.69 286 ALA A N 1
ATOM 2116 C CA . ALA A 1 286 ? -22.408 0.715 19.098 1.00 53.69 286 ALA A CA 1
ATOM 2117 C C . ALA A 1 286 ? -23.463 -0.361 19.408 1.00 53.69 286 ALA A C 1
ATOM 2119 O O . ALA A 1 286 ? -23.158 -1.566 19.252 1.00 53.69 286 ALA A O 1
#

Mean predicted aligned error: 9.32 Å

Nearest PDB structures (foldseek):
  8j5y-assembly1_D  TM=1.982E-01  e=9.718E+00  Saccharomyces cerevisiae
  4czw-assembly1_A  TM=2.020E-01  e=3.931E+00  Neurospora crassa